Protein AF-A0A7W1B9C9-F1 (afdb_monomer_lite)

Foldseek 3Di:
DDDDDDDDDDDDDDDDDDDDDDDDDDPPPLVQPDAPPQKDWFWEFAPQFTWTWIAGRLVDPCCCLLVQGSHHPVFWDQPDDPPDPVAKAKEWEFQAPDPPARDARPPPSSSTTHMYIQHFAPDLVSLKHWYWYKYAFPPADNVPDDDDRYPVSVVVCCVVRRIPDIDHCVVVVSHTTIGSIGIGTDDCSVVVVRPD

pLDDT: mean 71.63, std 21.87, range [26.83, 98.25]

Structure (mmCIF, N/CA/C/O backbone):
data_AF-A0A7W1B9C9-F1
#
_entry.id   AF-A0A7W1B9C9-F1
#
loop_
_atom_site.group_PDB
_atom_site.id
_atom_site.type_symbol
_atom_site.label_atom_id
_atom_site.label_alt_id
_atom_site.label_comp_id
_atom_site.label_asym_id
_atom_site.label_entity_id
_atom_site.label_seq_id
_atom_site.pdbx_PDB_ins_code
_atom_site.Cartn_x
_atom_site.Cartn_y
_atom_site.Cartn_z
_atom_site.occupancy
_atom_site.B_iso_or_equiv
_atom_site.auth_seq_id
_atom_site.auth_comp_id
_atom_site.auth_asym_id
_atom_site.auth_atom_id
_atom_site.pdbx_PDB_model_num
ATOM 1 N N . MET A 1 1 ? -35.780 -7.836 -7.615 1.00 36.62 1 MET A N 1
ATOM 2 C CA . MET A 1 1 ? -35.783 -7.101 -8.897 1.00 36.62 1 MET A CA 1
ATOM 3 C C . MET A 1 1 ? -34.664 -6.084 -8.820 1.00 36.62 1 MET A C 1
ATOM 5 O O . MET A 1 1 ? -34.760 -5.167 -8.019 1.00 36.62 1 MET A O 1
ATOM 9 N N . LEU A 1 2 ? -33.568 -6.342 -9.531 1.00 34.94 2 LEU A N 1
ATOM 10 C CA . LEU A 1 2 ? -32.369 -5.508 -9.556 1.00 34.94 2 LEU A CA 1
ATOM 11 C C . LEU A 1 2 ? -32.474 -4.626 -10.808 1.00 34.94 2 LEU A C 1
ATOM 13 O O . LEU A 1 2 ? -32.497 -5.159 -11.916 1.00 34.94 2 LEU A O 1
ATOM 17 N N . SER A 1 3 ? -32.625 -3.315 -10.637 1.00 41.16 3 SER A N 1
ATOM 18 C CA . SER A 1 3 ? -32.625 -2.371 -11.758 1.00 41.16 3 SER A CA 1
ATOM 19 C C . SER A 1 3 ? -31.185 -2.020 -12.118 1.00 41.16 3 SER A C 1
ATOM 21 O O . SER A 1 3 ? -30.494 -1.368 -11.341 1.00 41.16 3 SER A O 1
ATOM 23 N N . LEU A 1 4 ? -30.751 -2.462 -13.297 1.00 39.25 4 LEU A N 1
ATOM 24 C CA . LEU A 1 4 ? -29.539 -2.003 -13.973 1.00 39.25 4 LEU A CA 1
ATOM 25 C C . LEU A 1 4 ? -29.804 -0.587 -14.515 1.00 39.25 4 LEU A C 1
ATOM 27 O O . LEU A 1 4 ? -30.665 -0.423 -15.380 1.00 39.25 4 LEU A O 1
ATOM 31 N N . LEU A 1 5 ? -29.093 0.427 -14.016 1.00 42.25 5 LEU A N 1
ATOM 32 C CA . LEU A 1 5 ? -29.030 1.738 -14.668 1.00 42.25 5 LEU A CA 1
ATOM 33 C C . LEU A 1 5 ? -27.873 1.749 -15.671 1.00 42.25 5 LEU A C 1
ATOM 35 O O . LEU A 1 5 ? -26.746 1.384 -15.346 1.00 42.25 5 LEU A O 1
ATOM 39 N N . ALA A 1 6 ? -28.194 2.143 -16.901 1.00 43.38 6 ALA A N 1
ATOM 40 C CA . ALA A 1 6 ? -27.273 2.271 -18.019 1.00 43.38 6 ALA A CA 1
ATOM 41 C C . ALA A 1 6 ? -26.313 3.457 -17.820 1.00 43.38 6 ALA A C 1
ATOM 43 O O . ALA A 1 6 ? -26.757 4.568 -17.534 1.00 43.38 6 ALA A O 1
ATOM 44 N N . LEU A 1 7 ? -25.011 3.222 -18.016 1.00 39.06 7 LEU A N 1
ATOM 45 C CA . LEU A 1 7 ? -23.997 4.272 -18.125 1.00 39.06 7 LEU A CA 1
ATOM 46 C C . LEU A 1 7 ? -24.105 4.938 -19.502 1.00 39.06 7 LEU A C 1
ATOM 48 O O . LEU A 1 7 ? -23.885 4.301 -20.531 1.00 39.06 7 LEU A O 1
ATOM 52 N N . THR A 1 8 ? -24.422 6.227 -19.518 1.00 39.12 8 THR A N 1
ATOM 53 C CA . THR A 1 8 ? -24.213 7.098 -20.676 1.00 39.12 8 THR A CA 1
ATOM 54 C C . THR A 1 8 ? -22.792 7.647 -20.635 1.00 39.12 8 THR A C 1
ATOM 56 O O . THR A 1 8 ? -22.408 8.295 -19.664 1.00 39.12 8 THR A O 1
ATOM 59 N N . THR A 1 9 ? -22.024 7.407 -21.693 1.00 44.12 9 THR A N 1
ATOM 60 C CA . THR A 1 9 ? -20.721 8.024 -21.946 1.00 44.12 9 THR A CA 1
ATOM 61 C C . THR A 1 9 ? -20.900 9.503 -22.289 1.00 44.12 9 THR A C 1
ATOM 63 O O . THR A 1 9 ? -21.517 9.846 -23.297 1.00 44.12 9 THR A O 1
ATOM 66 N N . ALA A 1 10 ? -20.348 10.384 -21.457 1.00 36.47 10 ALA A N 1
ATOM 67 C CA . ALA A 1 10 ? -20.140 11.787 -21.788 1.00 36.47 10 ALA A CA 1
ATOM 68 C C . ALA A 1 10 ? -18.635 12.006 -21.963 1.00 36.47 10 ALA A C 1
ATOM 70 O O . ALA A 1 10 ? -17.871 11.929 -21.006 1.00 36.47 10 ALA A O 1
ATOM 71 N N . CYS A 1 11 ? -18.211 12.241 -23.204 1.00 40.03 11 CYS A N 1
ATOM 72 C CA . CYS A 1 11 ? -16.897 12.790 -23.497 1.00 40.03 11 CYS A CA 1
ATOM 73 C C . CYS A 1 11 ? -16.909 14.259 -23.063 1.00 40.03 11 CYS A C 1
ATOM 75 O O . CYS A 1 11 ? -17.577 15.074 -23.698 1.00 40.03 11 CYS A O 1
ATOM 77 N N . ALA A 1 12 ? -16.199 14.588 -21.990 1.00 32.94 12 ALA A N 1
ATOM 78 C CA . ALA A 1 12 ? -15.842 15.959 -21.660 1.00 32.94 12 ALA A CA 1
ATOM 79 C C . ALA A 1 12 ? -14.319 16.059 -21.745 1.00 32.94 12 ALA A C 1
ATOM 81 O O . ALA A 1 12 ? -13.596 15.520 -20.914 1.00 32.94 12 ALA A O 1
ATOM 82 N N . THR A 1 13 ? -13.844 16.673 -22.823 1.00 43.84 13 THR A N 1
ATOM 83 C CA . THR A 1 13 ? -12.490 17.214 -22.910 1.00 43.84 13 THR A CA 1
ATOM 84 C C . THR A 1 13 ? -12.501 18.536 -22.156 1.00 43.84 13 THR A C 1
ATOM 86 O O . THR A 1 13 ? -13.110 19.477 -22.661 1.00 43.84 13 THR A O 1
ATOM 89 N N . ASP A 1 14 ? -11.855 18.611 -20.996 1.00 29.94 14 ASP A N 1
ATOM 90 C CA . ASP A 1 14 ? -11.618 19.887 -20.320 1.00 29.94 14 ASP A CA 1
ATOM 91 C C . ASP A 1 14 ? -10.119 20.119 -20.099 1.00 29.94 14 ASP A C 1
ATOM 93 O O . ASP A 1 14 ? -9.364 19.230 -19.708 1.00 29.94 14 ASP A O 1
ATOM 97 N N . ASP A 1 15 ? -9.734 21.349 -20.442 1.00 31.81 15 ASP A N 1
ATOM 98 C CA . ASP A 1 15 ? -8.406 21.952 -20.432 1.00 31.81 15 ASP A CA 1
ATOM 99 C C . ASP A 1 15 ? -7.658 21.759 -19.103 1.00 31.81 15 ASP A C 1
ATOM 101 O O . ASP A 1 15 ? -8.154 22.094 -18.023 1.00 31.81 15 ASP A O 1
ATOM 105 N N . LEU A 1 16 ? -6.398 21.326 -19.205 1.00 30.45 16 LEU A N 1
ATOM 106 C CA . LEU A 1 16 ? -5.403 21.359 -18.133 1.00 30.45 16 LEU A CA 1
ATOM 107 C C . LEU A 1 16 ? -5.058 22.816 -17.781 1.00 30.45 16 LEU A C 1
ATOM 109 O O . LEU A 1 16 ? -4.097 23.407 -18.275 1.00 30.45 16 LEU A O 1
ATOM 113 N N . GLY A 1 17 ? -5.857 23.406 -16.896 1.00 26.83 17 GLY A N 1
ATOM 114 C CA . GLY A 1 17 ? -5.523 24.641 -16.201 1.00 26.83 17 GLY A CA 1
ATOM 115 C C . GLY A 1 17 ? -4.441 24.396 -15.147 1.00 26.83 17 GLY A C 1
ATOM 116 O O . GLY A 1 17 ? -4.702 23.805 -14.103 1.00 26.83 17 GLY A O 1
ATOM 117 N N . THR A 1 18 ? -3.230 24.894 -15.401 1.00 30.67 18 THR A N 1
ATOM 118 C CA . THR A 1 18 ? -2.137 25.036 -14.423 1.00 30.67 18 THR A CA 1
ATOM 119 C C . THR A 1 18 ? -2.634 25.710 -13.137 1.00 30.67 18 THR A C 1
ATOM 121 O O . THR A 1 18 ? -2.937 26.904 -13.133 1.00 30.67 18 THR A O 1
ATOM 124 N N . SER A 1 19 ? -2.698 24.952 -12.041 1.00 29.61 19 SER A N 1
ATOM 125 C CA . SER A 1 19 ? -3.047 25.435 -10.701 1.00 29.61 19 SER A CA 1
ATOM 126 C C . SER A 1 19 ? -1.788 25.531 -9.843 1.00 29.61 19 SER A C 1
ATOM 128 O O . SER A 1 19 ? -1.321 24.547 -9.279 1.00 29.61 19 SER A O 1
ATOM 130 N N . THR A 1 20 ? -1.231 26.735 -9.729 1.00 31.56 20 THR A N 1
ATOM 131 C CA . THR A 1 20 ? -0.213 27.061 -8.723 1.00 31.56 20 THR A CA 1
ATOM 132 C C . THR A 1 20 ? -0.905 27.331 -7.386 1.00 31.56 20 THR A C 1
ATOM 134 O O . THR A 1 20 ? -1.539 28.377 -7.225 1.00 31.56 20 THR A O 1
ATOM 137 N N . SER A 1 21 ? -0.784 26.419 -6.419 1.00 33.84 21 SER A N 1
ATOM 138 C CA . SER A 1 21 ? -1.317 26.607 -5.062 1.00 33.84 21 SER A CA 1
ATOM 139 C C . SER A 1 21 ? -0.193 26.892 -4.064 1.00 33.84 21 SER A C 1
ATOM 141 O O . SER A 1 21 ? 0.665 26.057 -3.799 1.00 33.84 21 SER A O 1
ATOM 143 N N . ALA A 1 22 ? -0.210 28.106 -3.510 1.00 27.89 22 ALA A N 1
ATOM 144 C CA . ALA A 1 22 ? 0.726 28.589 -2.503 1.00 27.89 22 ALA A CA 1
ATOM 145 C C . ALA A 1 22 ? 0.548 27.865 -1.154 1.00 27.89 22 ALA A C 1
ATOM 147 O O . ALA A 1 22 ? -0.555 27.775 -0.613 1.00 27.89 22 ALA A O 1
ATOM 148 N N . ALA A 1 23 ? 1.660 27.386 -0.594 1.00 30.62 23 ALA A N 1
ATOM 149 C CA . ALA A 1 23 ? 1.715 26.652 0.663 1.00 30.62 23 ALA A CA 1
ATOM 150 C C . ALA A 1 23 ? 1.573 27.567 1.891 1.00 30.62 23 ALA A C 1
ATOM 152 O O . ALA A 1 23 ? 2.291 28.558 2.028 1.00 30.62 23 ALA A O 1
ATOM 153 N N . THR A 1 24 ? 0.722 27.174 2.846 1.00 29.52 24 THR A N 1
ATOM 154 C CA . THR A 1 24 ? 0.790 27.683 4.225 1.00 29.52 24 THR A CA 1
ATOM 155 C C . THR A 1 24 ? 0.585 26.547 5.233 1.00 29.52 24 THR A C 1
ATOM 157 O O . THR A 1 24 ? -0.503 26.000 5.341 1.00 29.52 24 THR A O 1
ATOM 160 N N . GLY A 1 25 ? 1.639 26.238 5.999 1.00 31.08 25 GLY A N 1
ATOM 161 C CA . GLY A 1 25 ? 1.554 25.824 7.407 1.00 31.08 25 GLY A CA 1
ATOM 162 C C . GLY A 1 25 ? 1.000 24.435 7.748 1.00 31.08 25 GLY A C 1
ATOM 163 O O . GLY A 1 25 ? -0.102 24.324 8.271 1.00 31.08 25 GLY A O 1
ATOM 164 N N . GLY A 1 26 ? 1.837 23.406 7.596 1.00 28.19 26 GLY A N 1
ATOM 165 C CA . GLY A 1 26 ? 1.618 22.035 8.076 1.00 28.19 26 GLY A CA 1
ATOM 166 C C . GLY A 1 26 ? 2.106 21.067 7.009 1.00 28.19 26 GLY A C 1
ATOM 167 O O . GLY A 1 26 ? 1.584 21.104 5.907 1.00 28.19 26 GLY A O 1
ATOM 168 N N . ALA A 1 27 ? 3.160 20.295 7.282 1.00 35.41 27 ALA A N 1
ATOM 169 C CA . ALA A 1 27 ? 3.942 19.550 6.290 1.00 35.41 27 ALA A CA 1
ATOM 170 C C . ALA A 1 27 ? 3.169 18.408 5.588 1.00 35.41 27 ALA A C 1
ATOM 172 O O . ALA A 1 27 ? 3.470 17.238 5.786 1.00 35.41 27 ALA A O 1
ATOM 173 N N . ASN A 1 28 ? 2.204 18.763 4.743 1.00 32.81 28 ASN A N 1
ATOM 174 C CA . ASN A 1 28 ? 1.791 18.009 3.571 1.00 32.81 28 ASN A CA 1
ATOM 175 C C . ASN A 1 28 ? 2.568 18.611 2.403 1.00 32.81 28 ASN A C 1
ATOM 177 O O . ASN A 1 28 ? 2.115 19.545 1.744 1.00 32.81 28 ASN A O 1
ATOM 181 N N . VAL A 1 29 ? 3.802 18.145 2.215 1.00 34.34 29 VAL A N 1
ATOM 182 C CA . VAL A 1 29 ? 4.498 18.383 0.953 1.00 34.34 29 VAL A CA 1
ATOM 183 C C . VAL A 1 29 ? 3.732 17.557 -0.073 1.00 34.34 29 VAL A C 1
ATOM 185 O O . VAL A 1 29 ? 3.842 16.337 -0.084 1.00 34.34 29 VAL A O 1
ATOM 188 N N . SER A 1 30 ? 2.895 18.197 -0.885 1.00 36.62 30 SER A N 1
ATOM 189 C CA . SER A 1 30 ? 2.386 17.577 -2.106 1.00 36.62 30 SER A CA 1
ATOM 190 C C . SER A 1 30 ? 3.592 17.363 -3.023 1.00 36.62 30 SER A C 1
ATOM 192 O O . SER A 1 30 ? 4.065 18.295 -3.664 1.00 36.62 30 SER A O 1
ATOM 194 N N . TYR A 1 31 ? 4.140 16.145 -3.013 1.00 40.09 31 TYR A N 1
ATOM 195 C CA . TYR A 1 31 ? 5.387 15.729 -3.677 1.00 40.09 31 TYR A CA 1
ATOM 196 C C . TYR A 1 31 ? 5.316 15.701 -5.223 1.00 40.09 31 TYR A C 1
ATOM 198 O O . TYR A 1 31 ? 6.213 15.161 -5.866 1.00 40.09 31 TYR A O 1
ATOM 206 N N . TYR A 1 32 ? 4.287 16.306 -5.825 1.00 37.59 32 TYR A N 1
ATOM 207 C CA . TYR A 1 32 ? 4.005 16.257 -7.263 1.00 37.59 32 TYR A CA 1
ATOM 208 C C . TYR A 1 32 ? 4.948 17.119 -8.128 1.00 37.59 32 TYR A C 1
ATOM 210 O O . TYR A 1 32 ? 5.012 16.908 -9.330 1.00 37.59 32 TYR A O 1
ATOM 218 N N . GLU A 1 33 ? 5.710 18.061 -7.556 1.00 36.91 33 GLU A N 1
ATOM 219 C CA . GLU A 1 33 ? 6.492 19.046 -8.340 1.00 36.91 33 GLU A CA 1
ATOM 220 C C . GLU A 1 33 ? 8.021 18.834 -8.323 1.00 36.91 33 GLU A C 1
ATOM 222 O O . GLU A 1 33 ? 8.773 19.689 -8.791 1.00 36.91 33 GLU A O 1
ATOM 227 N N . LEU A 1 34 ? 8.524 17.726 -7.765 1.00 39.59 34 LEU A N 1
ATOM 228 C CA . LEU A 1 34 ? 9.966 17.556 -7.502 1.00 39.59 34 LEU A CA 1
ATOM 229 C C . LEU A 1 34 ? 10.733 16.701 -8.527 1.00 39.59 34 LEU A C 1
ATOM 231 O O . LEU A 1 34 ? 11.952 16.563 -8.411 1.00 39.59 34 LEU A O 1
ATOM 235 N N . PHE A 1 35 ? 10.059 16.144 -9.530 1.00 45.44 35 PHE A N 1
ATOM 236 C CA . PHE A 1 35 ? 10.640 15.229 -10.515 1.00 45.44 35 PHE A CA 1
ATOM 237 C C . PHE A 1 35 ? 10.111 15.649 -11.892 1.00 45.44 35 PHE A C 1
ATOM 239 O O . PHE A 1 35 ? 8.996 16.150 -11.966 1.00 45.44 35 PHE A O 1
ATOM 246 N N . GLY A 1 36 ? 10.917 15.562 -12.961 1.00 47.59 36 GLY A N 1
ATOM 247 C CA . GLY A 1 36 ? 10.507 15.987 -14.315 1.00 47.59 36 GLY A CA 1
ATOM 248 C C . GLY A 1 36 ? 9.137 15.428 -14.735 1.00 47.59 36 GLY A C 1
ATOM 249 O O . GLY A 1 36 ? 8.654 14.499 -14.099 1.00 47.59 36 GLY A O 1
ATOM 250 N N . ALA A 1 37 ? 8.538 15.977 -15.800 1.00 55.00 37 ALA A N 1
ATOM 251 C CA . ALA A 1 37 ? 7.106 15.879 -16.155 1.00 55.00 37 ALA A CA 1
ATOM 252 C C . ALA A 1 37 ? 6.441 14.477 -16.153 1.00 55.00 37 ALA A C 1
ATOM 254 O O . ALA A 1 37 ? 5.219 14.397 -16.216 1.00 55.00 37 ALA A O 1
ATOM 255 N N . ASP A 1 38 ? 7.220 13.402 -16.028 1.00 67.75 38 ASP A N 1
ATOM 256 C CA . ASP A 1 38 ? 6.827 12.021 -16.280 1.00 67.75 38 ASP A CA 1
ATOM 257 C C . ASP A 1 38 ? 7.005 11.100 -15.050 1.00 67.75 38 ASP A C 1
ATOM 259 O O . ASP A 1 38 ? 6.864 9.887 -15.170 1.00 67.75 38 ASP A O 1
ATOM 263 N N . ASN A 1 39 ? 7.340 11.632 -13.868 1.00 71.69 39 ASN A N 1
ATOM 264 C CA . ASN A 1 39 ? 7.532 10.852 -12.636 1.00 71.69 39 ASN A CA 1
ATOM 265 C C . ASN A 1 39 ? 6.556 11.297 -11.541 1.00 71.69 39 ASN A C 1
ATOM 267 O O . ASN A 1 39 ? 6.379 12.492 -11.315 1.00 71.69 39 ASN A O 1
ATOM 271 N N . VAL A 1 40 ? 5.996 10.343 -10.795 1.00 75.81 40 VAL A N 1
ATOM 272 C CA . VAL A 1 40 ? 5.100 10.611 -9.661 1.00 75.81 40 VAL A CA 1
ATOM 273 C C . VAL A 1 40 ? 5.698 10.034 -8.388 1.00 75.81 40 VAL A C 1
ATOM 275 O O . VAL A 1 40 ? 6.152 8.893 -8.362 1.00 75.81 40 VAL A O 1
ATOM 278 N N . ILE A 1 41 ? 5.693 10.827 -7.314 1.00 78.44 41 ILE A N 1
ATOM 279 C CA . ILE A 1 41 ? 5.983 10.330 -5.971 1.00 78.44 41 ILE A CA 1
ATOM 280 C C . ILE A 1 41 ? 4.709 10.299 -5.151 1.00 78.44 41 ILE A C 1
ATOM 282 O O . ILE A 1 41 ? 4.105 11.337 -4.878 1.00 78.44 41 ILE A O 1
ATOM 286 N N . GLU A 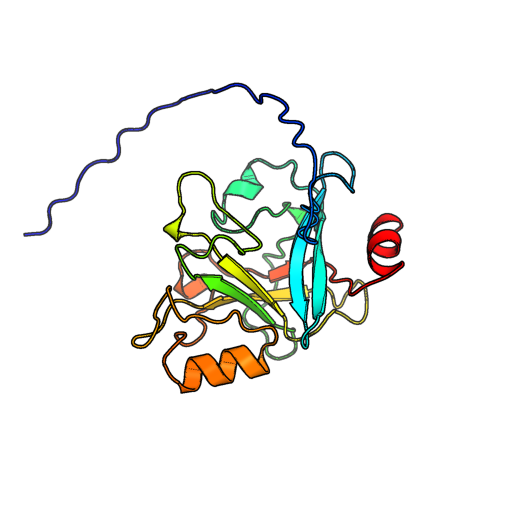1 42 ? 4.370 9.110 -4.670 1.00 80.31 42 GLU A N 1
ATOM 287 C CA . GLU A 1 42 ? 3.291 8.918 -3.715 1.00 80.31 42 GLU A CA 1
ATOM 288 C C . GLU A 1 42 ? 3.855 8.712 -2.307 1.00 80.31 42 GLU A C 1
ATOM 290 O O . GLU A 1 42 ? 4.928 8.142 -2.098 1.00 80.31 42 GLU A O 1
ATOM 295 N N . SER A 1 43 ? 3.128 9.193 -1.300 1.00 84.06 43 SER A N 1
ATOM 296 C CA . SER A 1 43 ? 3.543 9.018 0.092 1.00 84.06 43 SER A CA 1
ATOM 297 C C . SER A 1 43 ? 3.153 7.634 0.609 1.00 84.06 43 SER A C 1
ATOM 299 O O . SER A 1 43 ? 1.985 7.241 0.545 1.00 84.06 43 SER A O 1
ATOM 301 N N . VAL A 1 44 ? 4.111 6.929 1.211 1.00 87.44 44 VAL A N 1
ATOM 302 C CA . VAL A 1 44 ? 3.939 5.592 1.797 1.00 87.44 44 VAL A CA 1
ATOM 303 C C . VAL A 1 44 ? 4.426 5.552 3.242 1.00 87.44 44 VAL A C 1
ATOM 305 O O . VAL A 1 44 ? 5.460 6.122 3.589 1.00 87.44 44 VAL A O 1
ATOM 308 N N . MET A 1 45 ? 3.675 4.878 4.111 1.00 90.00 45 MET A N 1
ATOM 309 C CA . MET A 1 45 ? 4.048 4.677 5.508 1.00 90.00 45 MET A CA 1
ATOM 310 C C . MET A 1 45 ? 4.913 3.424 5.666 1.00 90.00 45 MET A C 1
ATOM 312 O O . MET A 1 45 ? 4.494 2.315 5.326 1.00 90.00 45 MET A O 1
ATOM 316 N N . VAL A 1 46 ? 6.102 3.589 6.248 1.00 87.94 46 VAL A N 1
ATOM 317 C CA . VAL A 1 46 ? 7.033 2.499 6.564 1.00 87.94 46 VAL A CA 1
ATOM 318 C C . VAL A 1 46 ? 7.528 2.649 7.997 1.00 87.94 46 VAL A C 1
ATOM 320 O O . VAL A 1 46 ? 8.315 3.544 8.302 1.00 87.94 46 VAL A O 1
ATOM 323 N N . LYS A 1 47 ? 7.126 1.726 8.882 1.00 86.75 47 LYS A N 1
ATOM 324 C CA . LYS A 1 47 ? 7.602 1.657 10.281 1.00 86.75 47 LYS A CA 1
ATOM 325 C C . LYS A 1 47 ? 7.588 3.035 10.973 1.00 86.75 47 LYS A C 1
ATOM 327 O O . LYS A 1 47 ? 8.628 3.512 11.429 1.00 86.75 47 LYS A O 1
ATOM 332 N N . ASP A 1 48 ? 6.414 3.665 10.994 1.00 82.69 48 ASP A N 1
ATOM 333 C CA . ASP A 1 48 ? 6.119 4.949 11.652 1.00 82.69 48 ASP A CA 1
ATOM 334 C C . ASP A 1 48 ? 6.736 6.191 10.993 1.00 82.69 48 ASP A C 1
ATOM 336 O O . ASP A 1 48 ? 6.731 7.281 11.571 1.00 82.69 48 ASP A O 1
ATOM 340 N N . ARG A 1 49 ? 7.246 6.048 9.768 1.00 83.69 49 ARG A N 1
ATOM 341 C CA . ARG A 1 49 ? 7.799 7.140 8.964 1.00 83.69 49 ARG A CA 1
ATOM 342 C C . ARG A 1 49 ? 7.034 7.282 7.657 1.00 83.69 49 ARG A C 1
ATOM 344 O O . ARG A 1 49 ? 6.711 6.281 7.024 1.00 83.69 49 ARG A O 1
ATOM 351 N N . THR A 1 50 ? 6.804 8.525 7.248 1.00 84.56 50 THR A N 1
ATOM 352 C CA . THR A 1 50 ? 6.368 8.841 5.886 1.00 84.56 50 THR A CA 1
ATOM 353 C C . THR A 1 50 ? 7.586 8.817 4.968 1.00 84.56 50 THR A C 1
ATOM 355 O O . THR A 1 50 ? 8.593 9.474 5.244 1.00 84.56 50 THR A O 1
ATOM 358 N N . CYS A 1 51 ? 7.494 8.043 3.897 1.00 84.12 51 CYS A N 1
ATOM 359 C CA . CYS A 1 51 ? 8.507 7.867 2.867 1.00 84.12 51 CYS A CA 1
ATOM 360 C C . CYS A 1 51 ? 7.896 8.218 1.502 1.00 84.12 51 CYS A C 1
ATOM 362 O O . CYS A 1 51 ? 6.672 8.246 1.368 1.00 84.12 51 CYS A O 1
ATOM 364 N N . GLY A 1 52 ? 8.731 8.492 0.502 1.00 82.44 52 GLY A N 1
ATOM 365 C CA . GLY A 1 52 ? 8.280 8.642 -0.884 1.00 82.44 52 GLY A CA 1
ATOM 366 C C . GLY A 1 52 ? 8.458 7.337 -1.647 1.00 82.44 52 GLY A C 1
ATOM 367 O O . GLY A 1 52 ? 9.502 6.701 -1.513 1.00 82.44 52 GLY A O 1
ATOM 368 N N . MET A 1 53 ? 7.447 6.955 -2.420 1.00 84.12 53 MET A N 1
ATOM 369 C CA . MET A 1 53 ? 7.462 5.848 -3.371 1.00 84.12 53 MET A CA 1
ATOM 370 C C . MET A 1 53 ? 7.454 6.426 -4.782 1.00 84.12 53 MET A C 1
ATOM 372 O O . MET A 1 53 ? 6.555 7.196 -5.111 1.00 84.12 53 MET A O 1
ATOM 376 N N . LEU A 1 54 ? 8.469 6.105 -5.580 1.00 81.56 54 LEU A N 1
ATOM 377 C CA . LEU A 1 54 ? 8.644 6.672 -6.915 1.00 81.56 54 LEU A CA 1
ATOM 378 C C . LEU A 1 54 ? 8.056 5.751 -7.985 1.00 81.56 54 LEU A C 1
ATOM 380 O O . LEU A 1 54 ? 8.517 4.626 -8.169 1.00 81.56 54 LEU A O 1
ATOM 384 N N . PHE A 1 55 ? 7.111 6.286 -8.746 1.00 80.06 55 PHE A N 1
ATOM 385 C CA . PHE A 1 55 ? 6.615 5.718 -9.989 1.00 80.06 55 PHE A CA 1
ATOM 386 C C . PHE A 1 55 ? 7.213 6.493 -11.159 1.00 80.06 55 PHE A C 1
ATOM 388 O O . PHE A 1 55 ? 7.141 7.723 -11.211 1.00 80.06 55 PHE A O 1
ATOM 395 N N . ARG A 1 56 ? 7.845 5.774 -12.087 1.00 76.81 56 ARG A N 1
ATOM 396 C CA . ARG A 1 56 ? 8.541 6.373 -13.233 1.00 76.81 56 ARG A CA 1
ATOM 397 C C . ARG A 1 56 ? 7.722 6.215 -14.503 1.00 76.81 56 ARG A C 1
ATOM 399 O O . ARG A 1 56 ? 7.007 5.226 -14.634 1.00 76.81 56 ARG A O 1
ATOM 406 N N . ASN A 1 57 ? 7.893 7.135 -15.449 1.00 71.75 57 ASN A N 1
ATOM 407 C CA . ASN A 1 57 ? 7.293 7.086 -16.788 1.00 71.75 57 ASN A CA 1
ATOM 408 C C . ASN A 1 57 ? 5.752 7.008 -16.773 1.00 71.75 57 ASN A C 1
ATOM 410 O O . ASN A 1 57 ? 5.146 6.168 -17.436 1.00 71.75 57 ASN A O 1
ATOM 414 N N . VAL A 1 58 ? 5.107 7.895 -16.015 1.00 69.75 58 VAL A N 1
ATOM 415 C CA . VAL A 1 58 ? 3.640 8.021 -15.870 1.00 69.75 58 VAL A CA 1
ATOM 416 C C . VAL A 1 58 ? 2.978 8.668 -17.105 1.00 69.75 58 VAL A C 1
ATOM 418 O O . VAL A 1 58 ? 1.819 9.057 -17.085 1.00 69.75 58 VAL A O 1
ATOM 421 N N . THR A 1 59 ? 3.701 8.792 -18.218 1.00 58.25 59 THR A N 1
ATOM 422 C CA . THR A 1 59 ? 3.232 9.430 -19.461 1.00 58.25 59 THR A CA 1
ATOM 423 C C . THR A 1 59 ? 2.281 8.588 -20.298 1.00 58.25 59 THR A C 1
ATOM 425 O O . THR A 1 59 ? 1.762 9.081 -21.301 1.00 58.25 59 THR A O 1
ATOM 428 N N . ASP A 1 60 ? 2.065 7.330 -19.931 1.00 48.28 60 ASP A N 1
ATOM 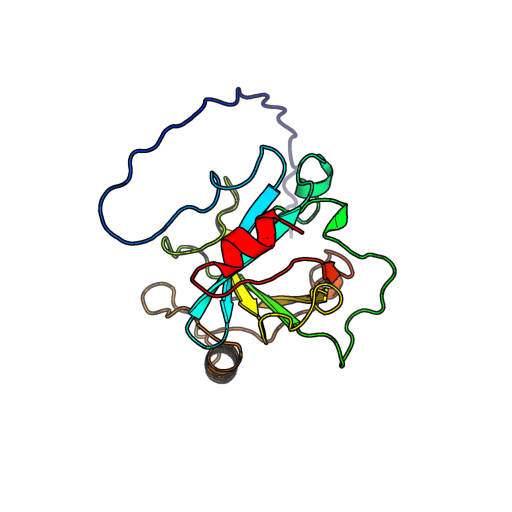429 C CA . ASP A 1 60 ? 1.203 6.438 -20.691 1.00 48.28 60 ASP A CA 1
ATOM 430 C C . ASP A 1 60 ? -0.264 6.576 -20.236 1.00 48.28 60 ASP A C 1
ATOM 432 O O . ASP A 1 60 ? -0.524 6.461 -19.039 1.00 48.28 60 ASP A O 1
ATOM 436 N N . PRO A 1 61 ? -1.242 6.781 -21.139 1.00 42.56 61 PRO A N 1
ATOM 437 C CA . PRO A 1 61 ? -2.672 6.708 -20.815 1.00 42.56 61 PRO A CA 1
ATOM 438 C C . PRO A 1 61 ? -3.118 5.363 -20.208 1.00 42.56 61 PRO A C 1
ATOM 440 O O . PRO A 1 61 ? -4.191 5.300 -19.611 1.00 42.56 61 PRO A O 1
ATOM 443 N N . ASP A 1 62 ? -2.305 4.303 -20.284 1.00 39.72 62 ASP A N 1
ATOM 444 C CA . ASP A 1 62 ? -2.529 3.068 -19.523 1.00 39.72 62 ASP A CA 1
ATOM 445 C C . ASP A 1 62 ? -2.266 3.225 -18.002 1.00 39.72 62 ASP A C 1
ATOM 447 O O . ASP A 1 62 ? -2.640 2.344 -17.217 1.00 39.72 62 ASP A O 1
ATOM 451 N N . ALA A 1 63 ? -1.675 4.337 -17.548 1.00 44.22 63 ALA A N 1
ATOM 452 C CA . ALA A 1 63 ? -1.539 4.685 -16.129 1.00 44.22 63 ALA A CA 1
ATOM 453 C C . ALA A 1 63 ? -2.903 4.811 -15.423 1.00 44.22 63 ALA A C 1
ATOM 455 O O . ALA A 1 63 ? -3.010 4.520 -14.233 1.00 44.22 63 ALA A O 1
ATOM 456 N N . ASP A 1 64 ? -3.966 5.124 -16.172 1.00 39.47 64 ASP A N 1
ATOM 457 C CA . ASP A 1 64 ? -5.342 5.181 -15.666 1.00 39.47 64 ASP A CA 1
ATOM 458 C C . ASP A 1 64 ? -5.962 3.786 -15.445 1.00 39.47 64 ASP A C 1
ATOM 460 O O . ASP A 1 64 ? -6.987 3.645 -14.772 1.00 39.47 64 ASP A O 1
ATOM 464 N N . THR A 1 65 ? -5.365 2.715 -15.987 1.00 45.28 65 THR A N 1
ATOM 465 C CA . THR A 1 65 ? -6.053 1.413 -16.101 1.00 45.28 65 THR A CA 1
ATOM 466 C C . THR A 1 65 ? -6.169 0.636 -14.788 1.00 45.28 65 THR A C 1
ATOM 468 O O . THR A 1 65 ? -6.949 -0.315 -14.721 1.00 45.28 65 THR A O 1
ATOM 471 N N . LEU A 1 66 ? -5.438 1.013 -13.731 1.00 57.94 66 LEU A N 1
ATOM 472 C CA . LEU A 1 66 ? -5.666 0.446 -12.394 1.00 57.94 66 LEU A CA 1
ATOM 473 C C . LEU A 1 66 ? -6.627 1.277 -11.536 1.00 57.94 66 LEU A C 1
ATOM 475 O O . LEU A 1 66 ? -6.946 0.826 -10.441 1.00 57.94 66 LEU A O 1
ATOM 479 N N . ALA A 1 67 ? -7.119 2.426 -12.026 1.00 58.72 67 ALA A N 1
ATOM 480 C CA . ALA A 1 67 ? -8.097 3.348 -11.421 1.00 58.72 67 ALA A CA 1
ATOM 481 C C . ALA A 1 67 ? -7.791 3.886 -10.003 1.00 58.72 67 ALA A C 1
ATOM 483 O O . ALA A 1 67 ? -8.390 4.873 -9.585 1.00 58.72 67 ALA A O 1
ATOM 484 N N . ILE A 1 68 ? -6.887 3.250 -9.256 1.00 68.31 68 ILE A N 1
ATOM 485 C CA . ILE A 1 68 ? -6.559 3.553 -7.862 1.00 68.31 68 ILE A CA 1
ATOM 486 C C . ILE A 1 68 ? -5.065 3.821 -7.659 1.00 68.31 68 ILE A C 1
ATOM 488 O O . ILE A 1 68 ? -4.677 4.144 -6.555 1.00 68.31 68 ILE A O 1
ATOM 492 N N . TRP A 1 69 ? -4.205 3.725 -8.674 1.00 71.38 69 TRP A N 1
ATOM 493 C CA . TRP A 1 69 ? -2.798 4.136 -8.555 1.00 71.38 69 TRP A CA 1
ATOM 494 C C . TRP A 1 69 ? -2.377 4.943 -9.769 1.00 71.38 69 TRP A C 1
ATOM 496 O O . TRP A 1 69 ? -2.730 4.574 -10.887 1.00 71.38 69 TRP A O 1
ATOM 506 N N . THR A 1 70 ? -1.596 6.000 -9.549 1.00 67.44 70 THR A N 1
ATOM 507 C CA . THR A 1 70 ? -1.042 6.811 -10.635 1.00 67.44 70 THR A CA 1
ATOM 508 C C . THR A 1 70 ? 0.356 6.284 -10.969 1.00 67.44 70 THR A C 1
ATOM 510 O O . THR A 1 70 ? 1.359 6.755 -10.431 1.00 67.44 70 THR A O 1
ATOM 513 N N . VAL A 1 71 ? 0.437 5.246 -11.811 1.00 70.06 71 VAL A N 1
ATOM 514 C CA . VAL A 1 71 ? 1.691 4.505 -12.065 1.00 70.06 71 VAL A CA 1
ATOM 515 C C . VAL A 1 71 ? 2.057 4.471 -13.538 1.00 70.06 71 VAL A C 1
ATOM 517 O O . VAL A 1 71 ? 1.203 4.278 -14.392 1.00 70.06 71 VAL A O 1
ATOM 520 N N . GLY A 1 72 ? 3.345 4.605 -13.846 1.00 64.62 72 GLY A N 1
ATOM 521 C CA . GLY A 1 72 ? 3.824 4.425 -15.213 1.00 64.62 72 GLY A CA 1
ATOM 522 C C . GLY A 1 72 ? 3.881 2.963 -15.639 1.00 64.62 72 GLY A C 1
ATOM 523 O O . GLY A 1 72 ? 3.948 2.051 -14.809 1.00 64.62 72 GLY A O 1
ATOM 524 N N . VAL A 1 73 ? 3.892 2.731 -16.953 1.00 63.34 73 VAL A N 1
ATOM 525 C CA . VAL A 1 73 ? 3.886 1.382 -17.553 1.00 63.34 73 VAL A CA 1
ATOM 526 C C . VAL A 1 73 ? 5.048 0.508 -17.099 1.00 63.34 73 VAL A C 1
ATOM 528 O O . VAL A 1 73 ? 4.876 -0.692 -16.888 1.00 63.34 73 VAL A O 1
ATOM 531 N N . ASP A 1 74 ? 6.214 1.108 -16.867 1.00 69.44 74 ASP A N 1
ATOM 532 C CA . ASP A 1 74 ? 7.398 0.381 -16.411 1.00 69.44 74 ASP A CA 1
ATOM 533 C C . ASP A 1 74 ? 7.333 0.007 -14.927 1.00 69.44 74 ASP A C 1
ATOM 535 O O . ASP A 1 74 ? 8.051 -0.899 -14.486 1.00 69.44 74 ASP A O 1
ATOM 539 N N . SER A 1 75 ? 6.462 0.664 -14.158 1.00 76.75 75 SER A N 1
ATOM 540 C CA . SER A 1 75 ? 6.278 0.396 -12.737 1.00 76.75 75 SER A CA 1
ATOM 541 C C . SER A 1 75 ? 5.393 -0.818 -12.465 1.00 76.75 75 SER A C 1
ATOM 543 O O . SER A 1 75 ? 5.387 -1.272 -11.330 1.00 76.75 75 SER A O 1
ATOM 545 N N . ILE A 1 76 ? 4.699 -1.402 -13.450 1.00 80.25 76 ILE A N 1
ATOM 546 C CA . ILE A 1 76 ? 3.930 -2.645 -13.261 1.00 80.25 76 ILE A CA 1
ATOM 547 C C . ILE A 1 76 ? 4.661 -3.819 -13.920 1.00 80.25 76 ILE A C 1
ATOM 549 O O . ILE A 1 76 ? 4.894 -3.834 -15.127 1.00 80.25 76 ILE A O 1
ATOM 553 N N . LYS A 1 77 ? 4.971 -4.864 -13.148 1.00 84.00 77 LYS A N 1
ATOM 554 C CA . LYS A 1 77 ? 5.563 -6.107 -13.661 1.00 84.00 77 LYS A CA 1
ATOM 555 C C . LYS A 1 77 ? 4.491 -7.191 -13.789 1.00 84.00 77 LYS A C 1
ATOM 557 O O . LYS A 1 77 ? 4.020 -7.732 -12.795 1.00 84.00 77 LYS A O 1
ATOM 562 N N . ARG A 1 78 ? 4.103 -7.506 -15.029 1.00 77.19 78 ARG A N 1
ATOM 563 C CA . ARG A 1 78 ? 2.989 -8.428 -15.334 1.00 77.19 78 ARG A CA 1
ATOM 564 C C . ARG A 1 78 ? 3.394 -9.904 -15.442 1.00 77.19 78 ARG A C 1
ATOM 566 O O . ARG A 1 78 ? 2.542 -10.769 -15.278 1.00 77.19 78 ARG A O 1
ATOM 573 N N . ASP A 1 79 ? 4.678 -10.189 -15.657 1.00 81.62 79 ASP A N 1
ATOM 574 C CA . ASP A 1 79 ? 5.189 -11.547 -15.919 1.00 81.62 79 ASP A CA 1
ATOM 575 C C . ASP A 1 79 ? 5.792 -12.235 -14.678 1.00 81.62 79 ASP A C 1
ATOM 577 O O . ASP A 1 79 ? 6.567 -13.186 -14.790 1.00 81.62 79 ASP A O 1
ATOM 581 N N . LEU A 1 80 ? 5.470 -11.746 -13.479 1.00 85.44 80 LEU A N 1
ATOM 582 C CA . LEU A 1 80 ? 5.958 -12.300 -12.216 1.00 85.44 80 LEU A CA 1
ATOM 583 C C . LEU A 1 80 ? 4.879 -13.135 -11.524 1.00 85.44 80 LEU A C 1
ATOM 585 O O . LEU A 1 80 ? 3.684 -12.867 -11.646 1.00 85.44 80 LEU A O 1
ATOM 589 N N . ALA A 1 81 ? 5.307 -14.135 -10.749 1.00 89.50 81 ALA A N 1
ATOM 590 C CA . ALA A 1 81 ? 4.405 -14.848 -9.851 1.00 89.50 81 ALA A CA 1
ATOM 591 C C . ALA A 1 81 ? 3.797 -13.870 -8.829 1.00 89.50 81 ALA A C 1
ATOM 593 O O . ALA A 1 81 ? 4.494 -12.970 -8.346 1.00 89.50 81 ALA A O 1
ATOM 594 N N . TYR A 1 82 ? 2.508 -14.050 -8.529 1.00 87.75 82 TYR A N 1
ATOM 595 C CA . TYR A 1 82 ? 1.744 -13.199 -7.621 1.00 87.75 82 TYR A CA 1
ATOM 596 C C . TYR A 1 82 ? 0.616 -13.997 -6.930 1.00 87.75 82 TYR A C 1
ATOM 598 O O . TYR A 1 82 ? -0.143 -14.684 -7.626 1.00 87.75 82 TYR A O 1
ATOM 606 N N . PRO A 1 83 ? 0.449 -13.876 -5.599 1.00 89.50 83 PRO A N 1
ATOM 607 C CA . PRO A 1 83 ? 1.410 -13.289 -4.663 1.00 89.50 83 PRO A CA 1
ATOM 608 C C . PRO A 1 83 ? 2.629 -14.209 -4.456 1.00 89.50 83 PRO A C 1
ATOM 610 O O . PRO A 1 83 ? 2.548 -15.425 -4.639 1.00 89.50 83 PRO A O 1
ATOM 613 N N . ASP A 1 84 ? 3.751 -13.627 -4.059 1.00 90.19 84 ASP A N 1
ATOM 614 C CA . ASP A 1 84 ? 5.031 -14.279 -3.799 1.00 90.19 84 ASP A CA 1
ATOM 615 C C . ASP A 1 84 ? 5.430 -14.072 -2.331 1.00 90.19 84 ASP A C 1
ATOM 617 O O . ASP A 1 84 ? 5.485 -12.950 -1.835 1.00 90.19 84 ASP A O 1
ATOM 621 N N . ALA A 1 85 ? 5.701 -15.166 -1.615 1.00 87.75 85 ALA A N 1
ATOM 622 C CA . ALA A 1 85 ? 5.970 -15.126 -0.178 1.00 87.75 85 ALA A CA 1
ATOM 623 C C . ALA A 1 85 ? 7.296 -14.436 0.191 1.00 87.75 85 ALA A C 1
ATOM 625 O O . ALA A 1 85 ? 7.460 -14.029 1.343 1.00 87.75 85 ALA A O 1
ATOM 626 N N . ASP A 1 86 ? 8.230 -14.311 -0.756 1.00 86.81 86 ASP A N 1
ATOM 627 C CA . ASP A 1 86 ? 9.544 -13.701 -0.528 1.00 86.81 86 ASP A CA 1
ATOM 628 C C . ASP A 1 86 ? 9.578 -12.209 -0.909 1.00 86.81 86 ASP A C 1
ATOM 630 O O . ASP A 1 86 ? 10.538 -11.493 -0.590 1.00 86.81 86 ASP A O 1
ATOM 634 N N . ARG A 1 87 ? 8.520 -11.715 -1.562 1.00 89.81 87 ARG A N 1
ATOM 635 C CA . ARG A 1 87 ? 8.388 -10.315 -1.967 1.00 89.81 87 ARG A CA 1
ATOM 636 C C . ARG A 1 87 ? 7.755 -9.487 -0.847 1.00 89.81 87 ARG A C 1
ATOM 638 O O . ARG A 1 87 ? 6.838 -9.959 -0.180 1.00 89.81 87 ARG A O 1
ATOM 645 N N . PRO A 1 88 ? 8.235 -8.258 -0.587 1.00 90.06 88 PRO A N 1
ATOM 646 C CA . PRO A 1 88 ? 7.559 -7.379 0.357 1.00 90.06 88 PRO A CA 1
ATOM 647 C C . PRO A 1 88 ? 6.179 -6.973 -0.169 1.00 90.06 88 PRO A C 1
ATOM 649 O O . PRO A 1 88 ? 5.979 -6.810 -1.373 1.00 90.06 88 PRO A O 1
ATOM 652 N N . ASN A 1 89 ? 5.251 -6.726 0.751 1.00 92.81 89 ASN A N 1
ATOM 653 C CA . ASN A 1 89 ? 3.908 -6.297 0.400 1.00 92.81 89 ASN A CA 1
ATOM 654 C C . ASN A 1 89 ? 3.766 -4.778 0.481 1.00 92.81 89 ASN A C 1
ATOM 656 O O . ASN A 1 89 ? 4.340 -4.097 1.344 1.00 92.81 89 ASN A O 1
ATOM 660 N N . PHE A 1 90 ? 2.918 -4.277 -0.404 1.00 92.38 90 PHE A N 1
ATOM 661 C CA . PHE A 1 90 ? 2.425 -2.916 -0.455 1.00 92.38 90 PHE A CA 1
ATOM 662 C C . PHE A 1 90 ? 0.901 -2.945 -0.346 1.00 92.38 90 PHE A C 1
ATOM 664 O O . PHE A 1 90 ? 0.236 -3.740 -1.003 1.00 92.38 90 PHE A O 1
ATOM 671 N N . TYR A 1 91 ? 0.335 -2.089 0.495 1.00 94.50 91 TYR A N 1
ATOM 672 C CA . TYR A 1 91 ? -1.089 -2.085 0.806 1.00 94.50 91 TYR A CA 1
ATOM 673 C C . TYR A 1 91 ? -1.689 -0.721 0.473 1.00 94.50 91 TYR A C 1
ATOM 675 O O . TYR A 1 91 ? -1.250 0.289 1.028 1.00 94.50 91 TYR A O 1
ATOM 683 N N . ALA A 1 92 ? -2.729 -0.705 -0.361 1.00 92.44 92 ALA A N 1
ATOM 684 C CA . ALA A 1 92 ? -3.648 0.423 -0.483 1.00 92.44 92 ALA A CA 1
ATOM 685 C C . ALA A 1 92 ? -4.798 0.248 0.507 1.00 92.44 92 ALA A C 1
ATOM 687 O O . ALA A 1 92 ? -5.548 -0.730 0.449 1.00 92.44 92 ALA A O 1
ATOM 688 N N . ILE A 1 93 ? -4.918 1.190 1.438 1.00 93.50 93 ILE A N 1
ATOM 689 C CA . ILE A 1 93 ? -5.914 1.147 2.505 1.00 93.50 93 ILE A CA 1
ATOM 690 C C . ILE A 1 93 ? -6.991 2.190 2.222 1.00 93.50 93 ILE A C 1
ATOM 692 O O . ILE A 1 93 ? -6.762 3.390 2.396 1.00 93.50 93 ILE A O 1
ATOM 696 N N . PHE A 1 94 ? -8.168 1.723 1.805 1.00 90.81 94 PHE A N 1
ATOM 697 C CA . PHE A 1 94 ? -9.325 2.563 1.508 1.00 90.81 94 PHE A CA 1
ATOM 698 C C . PHE A 1 94 ? -9.993 3.013 2.795 1.00 90.81 94 PHE A C 1
ATOM 700 O O . PHE A 1 94 ? -10.432 2.197 3.607 1.00 90.81 94 PHE A O 1
ATOM 707 N N . VAL A 1 95 ? -10.085 4.325 2.982 1.00 82.62 95 VAL A N 1
ATOM 708 C CA . VAL A 1 95 ? -10.711 4.940 4.158 1.00 82.62 95 VAL A CA 1
ATOM 709 C C . VAL A 1 95 ? -11.429 6.220 3.728 1.00 82.62 95 VAL A C 1
ATOM 711 O O . VAL A 1 95 ? -10.942 7.323 3.986 1.00 82.62 95 VAL A O 1
ATOM 714 N N . PRO A 1 96 ? -12.576 6.083 3.041 1.00 68.19 96 PRO A N 1
ATOM 715 C CA . PRO A 1 96 ? -13.254 7.205 2.405 1.00 68.19 96 PRO A CA 1
ATOM 716 C C . PRO A 1 96 ? -13.545 8.330 3.406 1.00 68.19 96 PRO A C 1
ATOM 718 O O . PRO A 1 96 ? -13.862 8.080 4.571 1.00 68.19 96 PRO A O 1
ATOM 721 N N . SER A 1 97 ? -13.469 9.577 2.929 1.00 62.84 97 SER A N 1
ATOM 722 C CA . SER A 1 97 ? -13.752 10.806 3.699 1.00 62.84 97 SER A CA 1
ATOM 723 C C . SER A 1 97 ? -12.685 11.265 4.704 1.00 62.84 97 SER A C 1
ATOM 725 O O . SER A 1 97 ? -1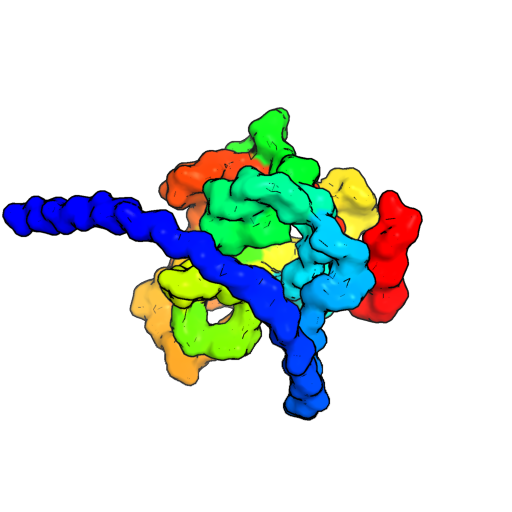2.969 12.142 5.523 1.00 62.84 97 SER A O 1
ATOM 727 N N . ASN A 1 98 ? -11.460 10.735 4.658 1.00 67.12 98 ASN A N 1
ATOM 728 C CA . ASN A 1 98 ? -10.356 11.306 5.428 1.00 67.12 98 ASN A CA 1
ATOM 729 C C . ASN A 1 98 ? -9.583 12.340 4.575 1.00 67.12 98 ASN A C 1
ATOM 731 O O . ASN A 1 98 ? -8.896 11.954 3.638 1.00 67.12 98 ASN A O 1
ATOM 735 N N . PRO A 1 99 ? -9.624 13.648 4.892 1.00 53.44 99 PRO A N 1
ATOM 736 C CA . PRO A 1 99 ? -8.977 14.685 4.079 1.00 53.44 99 PRO A CA 1
ATOM 737 C C . PRO A 1 99 ? -7.443 14.700 4.197 1.00 53.44 99 PRO A C 1
ATOM 739 O O . PRO A 1 99 ? -6.788 15.546 3.599 1.00 53.44 99 PRO A O 1
ATOM 742 N N . THR A 1 100 ? -6.861 13.815 5.012 1.00 61.91 100 THR A N 1
ATOM 743 C CA . THR A 1 100 ? -5.407 13.725 5.233 1.00 61.91 100 THR A CA 1
ATOM 744 C C . THR A 1 100 ? -4.745 12.604 4.431 1.00 61.91 100 THR A C 1
ATOM 746 O O . THR A 1 100 ? -3.618 12.220 4.739 1.00 61.91 100 THR A O 1
ATOM 749 N N . LEU A 1 101 ? -5.451 12.043 3.445 1.00 65.69 101 LEU A N 1
ATOM 750 C CA . LEU A 1 101 ? -4.959 10.929 2.642 1.00 65.69 101 LEU A CA 1
ATOM 751 C C . LEU A 1 101 ? -3.915 11.351 1.617 1.00 65.69 101 LEU A C 1
ATOM 753 O O . LEU A 1 101 ? -3.855 12.497 1.179 1.00 65.69 101 LEU A O 1
ATOM 757 N N . ASN A 1 102 ? -3.089 10.373 1.256 1.00 67.38 102 ASN A N 1
ATOM 758 C CA . ASN A 1 102 ? -1.942 10.574 0.384 1.00 67.38 102 ASN A CA 1
ATOM 759 C C . ASN A 1 102 ? -2.318 10.468 -1.099 1.00 67.38 102 ASN A C 1
ATOM 761 O O . ASN A 1 102 ? -1.614 11.046 -1.924 1.00 67.38 102 ASN A O 1
ATOM 765 N N . HIS A 1 103 ? -3.399 9.747 -1.427 1.00 77.88 103 HIS A N 1
ATOM 766 C CA . HIS A 1 103 ? -3.872 9.578 -2.795 1.00 77.88 103 HIS A CA 1
ATOM 767 C C . HIS A 1 103 ? -5.390 9.779 -2.877 1.00 77.88 103 HIS A C 1
ATOM 769 O O . HIS A 1 103 ? -6.167 9.064 -2.238 1.00 77.88 103 HIS A O 1
ATOM 775 N N . THR A 1 104 ? -5.790 10.782 -3.659 1.00 78.00 104 THR A N 1
ATOM 776 C CA . THR A 1 104 ? -7.188 11.112 -3.947 1.00 78.00 104 THR A CA 1
ATOM 777 C C . THR A 1 104 ? -7.489 10.864 -5.414 1.00 78.00 104 THR A C 1
ATOM 779 O O . THR A 1 104 ? -6.758 11.372 -6.268 1.00 78.00 104 THR A O 1
ATOM 782 N N . VAL A 1 105 ? -8.581 10.162 -5.712 1.00 73.62 105 VAL A N 1
ATOM 783 C CA . VAL A 1 105 ? -9.012 9.916 -7.095 1.00 73.62 105 VAL A CA 1
ATOM 784 C C . VAL A 1 105 ? -10.134 10.892 -7.433 1.00 73.62 105 VAL A C 1
ATOM 786 O O . VAL A 1 105 ? -11.258 10.770 -6.947 1.00 73.62 105 VAL A O 1
ATOM 789 N N . ALA A 1 106 ? -9.825 11.902 -8.248 1.00 71.62 106 ALA A N 1
ATOM 790 C CA . ALA A 1 106 ? -10.761 12.981 -8.554 1.00 71.62 106 ALA A CA 1
ATOM 791 C C . ALA A 1 106 ? -12.075 12.444 -9.156 1.00 71.62 106 ALA A C 1
ATOM 793 O O . ALA A 1 106 ? -12.067 11.734 -10.159 1.00 71.62 106 ALA A O 1
ATOM 794 N N . GLY A 1 107 ? -13.210 12.792 -8.539 1.00 73.88 107 GLY A N 1
ATOM 795 C CA . GLY A 1 107 ? -14.541 12.323 -8.948 1.00 73.88 107 GLY A CA 1
ATOM 796 C C . GLY A 1 107 ? -14.892 10.896 -8.507 1.00 73.88 107 GLY A C 1
ATOM 797 O O . GLY A 1 107 ? -15.982 10.417 -8.826 1.00 73.88 107 GLY A O 1
ATOM 798 N N . PHE A 1 108 ? -13.996 10.225 -7.776 1.00 77.12 108 PHE A N 1
ATOM 799 C CA . PHE A 1 108 ? -14.189 8.887 -7.227 1.00 77.12 108 PHE A CA 1
ATOM 800 C C . PHE A 1 108 ? -13.668 8.817 -5.785 1.00 77.12 108 PHE A C 1
ATOM 802 O O . PHE A 1 108 ? -12.824 7.986 -5.466 1.00 77.12 108 PHE A O 1
ATOM 809 N N . GLU A 1 109 ? -14.186 9.652 -4.883 1.00 79.88 109 GLU A N 1
ATOM 810 C CA . GLU A 1 109 ? -13.708 9.767 -3.493 1.00 79.88 109 GLU A CA 1
ATOM 811 C C . GLU A 1 109 ? -13.833 8.456 -2.691 1.00 79.88 109 GLU A C 1
ATOM 813 O O . GLU A 1 109 ? -13.164 8.247 -1.678 1.00 79.88 109 GLU A O 1
ATOM 818 N N . GLN A 1 110 ? -14.685 7.526 -3.135 1.00 77.31 110 GLN A N 1
ATOM 819 C CA . GLN A 1 110 ? -14.740 6.167 -2.587 1.00 77.31 110 GLN A CA 1
ATOM 820 C C . GLN A 1 110 ? -13.452 5.364 -2.823 1.00 77.31 110 GLN A C 1
ATOM 822 O O . GLN A 1 110 ? -13.247 4.345 -2.166 1.00 77.31 110 GLN A O 1
ATOM 827 N N . LEU A 1 111 ? -12.624 5.802 -3.771 1.00 79.94 111 LEU A N 1
ATOM 828 C CA . LEU A 1 111 ? -11.327 5.234 -4.096 1.00 79.94 111 LEU A CA 1
ATOM 829 C C . LEU A 1 111 ? -10.181 5.974 -3.398 1.00 79.94 111 LEU A C 1
ATOM 831 O O . LEU A 1 111 ? -9.033 5.623 -3.632 1.00 79.94 111 LEU A O 1
ATOM 835 N N . ASP A 1 112 ? -10.447 6.950 -2.528 1.00 83.25 112 ASP A N 1
ATOM 836 C CA . ASP A 1 112 ? -9.389 7.607 -1.761 1.00 83.25 112 ASP A CA 1
ATOM 837 C C . ASP A 1 112 ? -8.747 6.626 -0.769 1.00 83.25 112 ASP A C 1
ATOM 839 O O . ASP A 1 112 ? -9.421 5.905 -0.018 1.00 83.25 112 ASP A O 1
ATOM 843 N N . HIS A 1 113 ? -7.417 6.612 -0.739 1.00 89.31 113 HIS A N 1
ATOM 844 C CA . HIS A 1 113 ? -6.655 5.674 0.077 1.00 89.31 113 HIS A CA 1
ATOM 845 C C . HIS A 1 113 ? -5.281 6.231 0.458 1.00 89.31 113 HIS A C 1
ATOM 847 O O . HIS A 1 113 ? -4.838 7.306 0.045 1.00 89.31 113 HIS A O 1
ATOM 853 N N . TYR A 1 114 ? -4.597 5.491 1.322 1.00 90.75 114 TYR A N 1
ATOM 854 C CA . TYR A 1 114 ? -3.202 5.735 1.651 1.00 90.75 114 TYR A CA 1
ATOM 855 C C . TYR A 1 114 ? -2.412 4.433 1.605 1.00 90.75 114 TYR A C 1
ATOM 857 O O . TYR A 1 114 ? -2.978 3.336 1.615 1.00 90.75 114 TYR A O 1
ATOM 865 N N . HIS A 1 115 ? -1.090 4.573 1.588 1.00 92.00 115 HIS A N 1
ATOM 866 C CA . HIS A 1 115 ? -0.187 3.456 1.387 1.00 92.00 115 HIS A CA 1
ATOM 867 C C . HIS A 1 115 ? 0.559 3.057 2.650 1.00 92.00 115 HIS A C 1
ATOM 869 O O . HIS A 1 115 ? 1.068 3.904 3.392 1.00 92.00 115 HIS A O 1
ATOM 875 N N . VAL A 1 116 ? 0.687 1.749 2.850 1.00 93.06 116 VAL A N 1
ATOM 876 C CA . VAL A 1 116 ? 1.562 1.138 3.854 1.00 93.06 116 VAL A CA 1
ATOM 877 C C . VAL A 1 116 ? 2.412 0.082 3.162 1.00 93.06 116 VAL A C 1
ATOM 879 O O . VAL A 1 116 ? 1.894 -0.684 2.359 1.00 93.06 116 VAL A O 1
ATOM 882 N N . ALA A 1 117 ? 3.698 0.001 3.494 1.00 91.94 117 ALA A N 1
ATOM 883 C CA . ALA A 1 117 ? 4.572 -1.066 3.008 1.00 91.94 117 ALA A CA 1
ATOM 884 C C . ALA A 1 117 ? 5.289 -1.775 4.165 1.00 91.94 117 ALA A C 1
ATO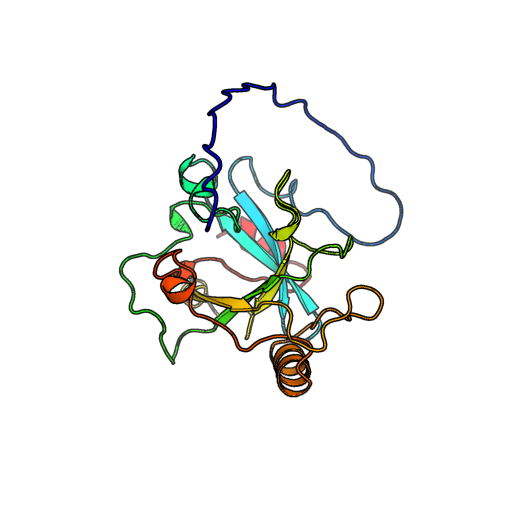M 886 O O . ALA A 1 117 ? 5.563 -1.177 5.213 1.00 91.94 117 ALA A O 1
ATOM 887 N N . ASP A 1 118 ? 5.617 -3.057 3.972 1.00 87.88 118 ASP A N 1
ATOM 888 C CA . ASP A 1 118 ? 6.351 -3.865 4.963 1.00 87.88 118 ASP A CA 1
ATOM 889 C C . ASP A 1 118 ? 7.713 -3.251 5.320 1.00 87.88 118 ASP A C 1
ATOM 891 O O . ASP A 1 118 ? 8.157 -3.239 6.479 1.00 87.88 118 ASP A O 1
ATOM 895 N N . ARG A 1 119 ? 8.400 -2.742 4.297 1.00 80.75 119 ARG A N 1
ATOM 896 C CA . ARG A 1 119 ? 9.729 -2.143 4.386 1.00 80.75 119 ARG A CA 1
ATOM 897 C C . ARG A 1 119 ? 9.969 -1.214 3.202 1.00 80.75 119 ARG A C 1
ATOM 899 O O . ARG A 1 119 ? 9.367 -1.390 2.152 1.00 80.75 119 ARG A O 1
ATOM 906 N N . ALA A 1 120 ? 10.905 -0.285 3.370 1.00 69.81 120 ALA A N 1
ATOM 907 C CA . ALA A 1 120 ? 11.624 0.254 2.230 1.00 69.81 120 ALA A CA 1
ATOM 908 C C . ALA A 1 120 ? 12.545 -0.851 1.705 1.00 69.81 120 ALA A C 1
ATOM 910 O O . ALA A 1 120 ? 13.115 -1.621 2.492 1.00 69.81 120 ALA A O 1
ATOM 911 N N . SER A 1 121 ? 12.631 -0.958 0.391 1.00 63.03 121 SER A N 1
ATOM 912 C CA . SER A 1 121 ? 13.553 -1.867 -0.268 1.00 63.03 121 SER A CA 1
ATOM 913 C C . SER A 1 121 ? 15.009 -1.567 0.126 1.00 63.03 121 SER A C 1
ATOM 915 O O . SER A 1 121 ? 15.349 -0.449 0.518 1.00 63.03 121 SER A O 1
ATOM 917 N N . GLN A 1 122 ? 15.858 -2.596 0.092 1.00 57.12 122 GLN A N 1
ATOM 918 C CA . GLN A 1 122 ? 17.285 -2.484 0.415 1.00 57.12 122 GLN A CA 1
ATOM 919 C C . GLN A 1 122 ? 18.161 -2.266 -0.831 1.00 57.12 122 GLN A C 1
ATOM 921 O O . GLN A 1 122 ? 19.342 -1.958 -0.676 1.00 57.12 122 GLN A O 1
ATOM 926 N N . SER A 1 123 ? 17.616 -2.426 -2.044 1.00 55.00 123 SER A N 1
ATOM 927 C CA . SER A 1 123 ? 18.341 -2.277 -3.312 1.00 55.00 123 SER A CA 1
ATOM 928 C C . SER A 1 123 ? 17.395 -2.016 -4.493 1.00 55.00 123 SER A C 1
ATOM 930 O O . SER A 1 123 ? 16.230 -2.390 -4.440 1.00 55.00 123 SER A O 1
ATOM 932 N N . ALA A 1 124 ? 17.899 -1.465 -5.604 1.00 55.75 124 ALA A N 1
ATOM 933 C CA . ALA A 1 124 ? 17.080 -1.146 -6.784 1.00 55.75 124 ALA A CA 1
ATOM 934 C C . ALA A 1 124 ? 16.314 -2.351 -7.389 1.00 55.75 124 ALA A C 1
ATOM 936 O O . ALA A 1 124 ? 15.282 -2.195 -8.045 1.00 55.75 124 ALA A O 1
ATOM 937 N N . THR A 1 125 ? 16.819 -3.574 -7.181 1.00 54.94 125 THR A N 1
ATOM 938 C CA . THR A 1 125 ? 16.168 -4.831 -7.594 1.00 54.94 125 THR A CA 1
ATOM 939 C C . THR A 1 125 ? 15.179 -5.372 -6.560 1.00 54.94 125 THR A C 1
ATOM 941 O O . THR A 1 125 ? 14.301 -6.152 -6.918 1.00 54.94 125 THR A O 1
ATOM 944 N N . ASP A 1 126 ? 15.301 -4.951 -5.299 1.00 64.94 126 ASP A N 1
ATOM 945 C CA . ASP A 1 126 ? 14.373 -5.281 -4.210 1.00 64.94 126 ASP A CA 1
ATOM 946 C C . ASP A 1 126 ? 13.168 -4.320 -4.156 1.00 64.94 126 ASP A C 1
ATOM 948 O O . ASP A 1 126 ? 12.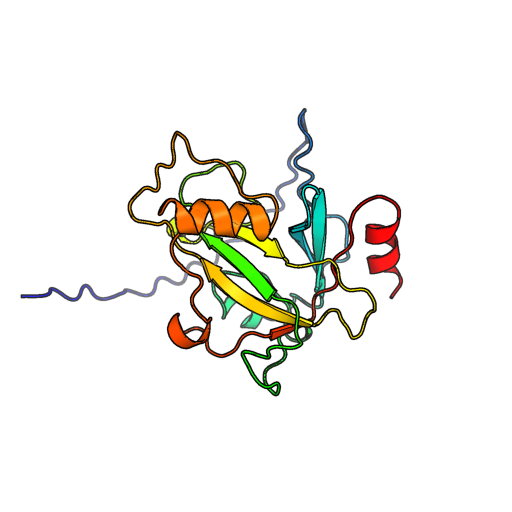294 -4.476 -3.303 1.00 64.94 126 ASP A O 1
ATOM 952 N N . ASP A 1 127 ? 13.094 -3.348 -5.073 1.00 78.19 127 ASP A N 1
ATOM 953 C CA . ASP A 1 127 ? 12.003 -2.370 -5.215 1.00 78.19 127 ASP A CA 1
ATOM 954 C C . ASP A 1 127 ? 10.710 -2.982 -5.784 1.00 78.19 127 ASP A C 1
ATOM 956 O O . ASP A 1 127 ? 9.832 -2.260 -6.262 1.00 78.19 127 ASP A O 1
ATOM 960 N N . LEU A 1 128 ? 10.609 -4.314 -5.779 1.00 88.62 128 LEU A N 1
ATOM 961 C CA . LEU A 1 128 ? 9.431 -5.048 -6.205 1.00 88.62 128 LEU A CA 1
ATOM 962 C C . LEU A 1 128 ? 8.487 -5.289 -5.031 1.00 88.62 128 LEU A C 1
ATOM 964 O O . LEU A 1 128 ? 8.898 -5.850 -4.018 1.00 88.62 128 LEU A O 1
ATOM 968 N N . PHE A 1 129 ? 7.214 -4.940 -5.198 1.00 90.81 129 PHE A N 1
ATOM 969 C CA . PHE A 1 129 ? 6.183 -5.100 -4.177 1.00 90.81 129 PHE A CA 1
ATOM 970 C C . PHE A 1 129 ? 4.954 -5.799 -4.732 1.00 90.81 129 PHE A C 1
ATOM 972 O O . PHE A 1 129 ? 4.443 -5.406 -5.779 1.00 90.81 129 PHE A O 1
ATOM 979 N N . ASP A 1 130 ? 4.431 -6.778 -3.999 1.00 92.50 130 ASP A N 1
ATOM 980 C CA . ASP A 1 130 ? 3.092 -7.291 -4.273 1.00 92.50 130 ASP A CA 1
ATOM 981 C C . ASP A 1 130 ? 2.058 -6.335 -3.687 1.00 92.50 130 ASP A C 1
ATOM 983 O O . ASP A 1 130 ? 2.086 -6.023 -2.493 1.00 92.50 130 ASP A O 1
ATOM 987 N N . ALA A 1 131 ? 1.155 -5.843 -4.533 1.00 91.62 131 ALA A N 1
ATOM 988 C CA . ALA A 1 131 ? 0.113 -4.924 -4.109 1.00 91.62 131 ALA A CA 1
ATOM 989 C C . ALA A 1 131 ? -1.086 -5.680 -3.528 1.00 91.62 131 ALA A C 1
ATOM 991 O O . ALA A 1 131 ? -1.505 -6.710 -4.054 1.00 91.62 131 ALA A O 1
ATOM 992 N N . PHE A 1 132 ? -1.677 -5.139 -2.470 1.00 94.75 132 PHE A N 1
ATOM 993 C CA . PHE A 1 132 ? -2.889 -5.641 -1.835 1.00 94.75 132 PHE A CA 1
ATOM 994 C C . PHE A 1 132 ? -3.838 -4.490 -1.531 1.00 94.75 132 PHE A C 1
ATOM 996 O O . PHE A 1 132 ? -3.425 -3.344 -1.340 1.00 94.75 132 PHE A O 1
ATOM 1003 N N . ILE A 1 133 ? -5.121 -4.819 -1.434 1.00 93.81 133 ILE A N 1
ATOM 1004 C CA . ILE A 1 133 ? -6.177 -3.869 -1.098 1.00 93.81 133 ILE A CA 1
ATOM 1005 C C . ILE A 1 133 ? -6.704 -4.177 0.295 1.00 93.81 133 ILE A C 1
ATOM 1007 O O . ILE A 1 133 ? -6.952 -5.330 0.645 1.00 93.81 133 ILE A O 1
ATOM 1011 N N . VAL A 1 134 ? -6.904 -3.136 1.093 1.00 95.75 134 VAL A N 1
ATOM 1012 C CA . VAL A 1 134 ? -7.487 -3.231 2.428 1.00 95.75 134 VAL A CA 1
ATOM 1013 C C . VAL A 1 134 ? -8.686 -2.298 2.496 1.00 95.75 134 VAL A C 1
ATOM 1015 O O . VAL A 1 134 ? -8.555 -1.084 2.366 1.00 95.75 134 VAL A O 1
ATOM 1018 N N . ASN A 1 135 ? -9.862 -2.878 2.712 1.00 94.88 135 ASN A N 1
ATOM 1019 C CA . ASN A 1 135 ? -11.113 -2.136 2.833 1.00 94.88 135 ASN A CA 1
ATOM 1020 C C . ASN A 1 135 ? -11.430 -1.791 4.298 1.00 94.88 135 ASN A C 1
ATOM 1022 O O . ASN A 1 135 ? -10.905 -2.437 5.214 1.00 94.88 135 ASN A O 1
ATOM 1026 N N . PRO A 1 136 ? -12.340 -0.833 4.549 1.00 94.69 136 PRO A N 1
ATOM 1027 C CA . PRO A 1 136 ? -12.925 -0.633 5.869 1.00 94.69 136 PRO A CA 1
ATOM 1028 C C . PRO A 1 136 ? -13.547 -1.925 6.420 1.00 94.69 136 PRO A C 1
ATOM 1030 O O . PRO A 1 136 ? -14.221 -2.666 5.703 1.00 94.69 136 PRO A O 1
ATOM 1033 N N . GLY A 1 137 ? -13.323 -2.198 7.704 1.00 96.38 137 GLY A N 1
ATOM 1034 C CA . GLY A 1 137 ? -13.924 -3.327 8.413 1.00 96.38 137 GLY A CA 1
ATOM 1035 C C . GLY A 1 137 ? -15.285 -2.987 9.038 1.00 96.38 137 GLY A C 1
ATOM 1036 O O . GLY A 1 137 ? -15.724 -1.836 9.005 1.00 96.38 137 GLY A O 1
ATOM 1037 N N . PRO A 1 138 ? -15.963 -3.967 9.665 1.00 97.19 138 PRO A N 1
ATOM 1038 C CA . PRO A 1 138 ? -17.280 -3.766 10.281 1.00 97.19 138 PRO A CA 1
ATOM 1039 C C . PRO A 1 138 ? -17.293 -2.754 11.440 1.00 97.19 138 PRO A C 1
ATOM 1041 O O . PRO A 1 138 ? -18.340 -2.183 11.732 1.00 97.19 138 PRO A O 1
ATOM 1044 N N . ASN A 1 139 ? -16.150 -2.516 12.091 1.00 97.00 139 ASN A N 1
ATOM 1045 C CA . ASN A 1 139 ? -16.004 -1.551 13.185 1.00 97.00 139 ASN A CA 1
ATOM 1046 C C . ASN A 1 139 ? -15.366 -0.230 12.727 1.00 97.00 139 ASN A C 1
ATOM 1048 O O . ASN A 1 139 ? -14.970 0.586 13.564 1.00 97.00 139 ASN A O 1
ATOM 1052 N N . TYR A 1 140 ? -15.212 -0.018 11.417 1.00 94.38 140 TYR A N 1
ATOM 1053 C CA . TYR A 1 140 ? -14.687 1.233 10.890 1.00 94.38 140 TYR A CA 1
ATOM 1054 C C . TYR A 1 140 ? -15.602 2.411 11.247 1.00 94.38 140 TYR A C 1
ATOM 1056 O O . TYR A 1 140 ? -16.820 2.356 11.083 1.00 94.38 140 TYR A O 1
ATOM 1064 N N . ASN A 1 141 ? -15.000 3.510 11.696 1.00 91.50 141 ASN A N 1
ATOM 1065 C CA . ASN A 1 141 ? -15.688 4.775 11.915 1.00 91.50 141 ASN A CA 1
ATOM 1066 C C . ASN A 1 141 ? -14.779 5.921 11.471 1.00 91.50 141 ASN A C 1
ATOM 1068 O O . ASN A 1 141 ? -13.771 6.193 12.126 1.00 91.50 141 ASN A O 1
ATOM 1072 N N . ALA A 1 142 ? -15.170 6.606 10.395 1.00 87.81 142 ALA A N 1
ATOM 1073 C CA . ALA A 1 142 ? -14.395 7.685 9.789 1.00 87.81 142 ALA A CA 1
ATOM 1074 C C . ALA A 1 142 ? -14.038 8.808 10.781 1.00 87.81 142 ALA A C 1
ATOM 1076 O O . ALA A 1 142 ? -12.917 9.305 10.764 1.00 87.81 142 ALA A O 1
ATOM 1077 N N . ALA A 1 143 ? -14.943 9.165 11.699 1.00 88.25 143 ALA A N 1
ATOM 1078 C CA . ALA A 1 143 ? -14.739 10.278 12.631 1.00 88.25 143 ALA A CA 1
ATOM 1079 C C . ALA A 1 143 ? -13.667 9.998 13.698 1.00 88.25 143 ALA A C 1
ATOM 1081 O O . ALA A 1 143 ? -13.101 10.925 14.275 1.00 88.25 143 ALA A O 1
ATOM 1082 N N . THR A 1 144 ? -13.400 8.724 13.989 1.00 89.56 144 THR A N 1
ATOM 1083 C CA . THR A 1 144 ? -12.439 8.299 15.021 1.00 89.56 144 THR A CA 1
ATOM 1084 C C . THR A 1 144 ? -11.268 7.507 14.456 1.00 89.56 144 THR A C 1
ATOM 1086 O O . THR A 1 144 ? -10.407 7.055 15.216 1.00 89.56 144 THR A O 1
ATOM 1089 N N . TYR A 1 145 ? -11.257 7.288 13.142 1.00 90.50 145 TYR A N 1
ATOM 1090 C CA . TYR A 1 145 ? -10.261 6.467 12.485 1.00 90.50 145 TYR A CA 1
ATOM 1091 C C . TYR A 1 145 ? -8.869 7.090 12.619 1.00 90.50 145 TYR A C 1
ATO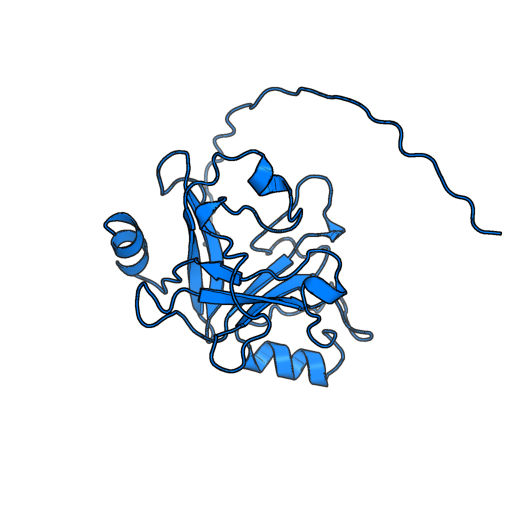M 1093 O O . TYR A 1 145 ? -8.685 8.301 12.502 1.00 90.50 145 TYR A O 1
ATOM 1101 N N . LYS A 1 146 ? -7.872 6.238 12.862 1.00 91.00 146 LYS A N 1
ATOM 1102 C CA . LYS A 1 146 ? -6.464 6.627 12.909 1.00 91.00 146 LYS A CA 1
ATOM 1103 C C . LYS A 1 146 ? -5.717 5.851 11.841 1.00 91.00 146 LYS A C 1
ATOM 1105 O O . LYS A 1 146 ? -5.751 4.624 11.847 1.00 91.00 146 LYS A O 1
ATOM 1110 N N . ILE A 1 147 ? -5.018 6.573 10.974 1.00 90.50 147 ILE A N 1
ATOM 1111 C CA . ILE A 1 147 ? -4.163 5.999 9.933 1.00 90.50 147 ILE A CA 1
ATOM 1112 C C . ILE A 1 147 ? -3.126 5.070 10.574 1.00 90.50 147 ILE A C 1
ATOM 1114 O O . ILE A 1 147 ? -2.425 5.476 11.505 1.00 90.50 147 ILE A O 1
ATOM 1118 N N . ALA A 1 148 ? -3.033 3.837 10.072 1.00 92.06 148 ALA A N 1
ATOM 1119 C CA . ALA A 1 148 ? -1.943 2.929 10.415 1.00 92.06 148 ALA A CA 1
ATOM 1120 C C . ALA A 1 148 ? -0.642 3.391 9.748 1.00 92.06 148 ALA A C 1
ATOM 1122 O O . ALA A 1 148 ? -0.594 3.589 8.537 1.00 92.06 148 ALA A O 1
ATOM 1123 N N . LYS A 1 149 ? 0.431 3.523 10.526 1.00 89.62 149 LYS A N 1
ATOM 1124 C CA . LYS A 1 149 ? 1.742 3.994 10.052 1.00 89.62 149 LYS A CA 1
ATOM 1125 C C . LYS A 1 149 ? 2.740 2.859 9.809 1.00 89.62 149 LYS A C 1
ATOM 1127 O O . LYS A 1 149 ? 3.915 3.085 9.511 1.00 89.62 149 LYS A O 1
ATOM 1132 N N . SER A 1 150 ? 2.286 1.620 9.963 1.00 91.44 150 SER A N 1
ATOM 1133 C CA . SER A 1 150 ? 3.056 0.410 9.698 1.00 91.44 150 SER A CA 1
ATOM 1134 C C . SER A 1 150 ? 2.134 -0.788 9.484 1.00 91.44 150 SER A C 1
ATOM 1136 O O . SER A 1 150 ? 0.987 -0.794 9.933 1.00 91.44 150 SER A O 1
ATOM 1138 N N . VAL A 1 151 ? 2.661 -1.851 8.871 1.00 94.00 151 VAL A N 1
ATOM 1139 C CA . VAL A 1 151 ? 1.937 -3.125 8.705 1.00 94.00 151 VAL A CA 1
ATOM 1140 C C . VAL A 1 151 ? 1.558 -3.739 10.055 1.00 94.00 151 VAL A C 1
ATOM 1142 O O . VAL A 1 151 ? 0.491 -4.329 10.203 1.00 94.00 151 VAL A O 1
ATOM 1145 N N . LYS A 1 152 ? 2.381 -3.532 11.091 1.00 95.25 152 LYS A N 1
ATOM 1146 C CA . LYS A 1 152 ? 2.052 -3.951 12.458 1.00 95.25 152 LYS A CA 1
ATOM 1147 C C . LYS A 1 152 ? 0.793 -3.248 12.974 1.00 95.25 152 LYS A C 1
ATOM 1149 O O . LYS A 1 152 ? -0.088 -3.915 13.506 1.00 95.25 152 LYS A O 1
ATOM 1154 N N . GLU A 1 153 ? 0.707 -1.926 12.830 1.00 95.44 153 GLU A N 1
ATOM 1155 C CA . GLU A 1 153 ? -0.481 -1.169 13.244 1.00 95.44 153 GLU A CA 1
ATOM 1156 C C . GLU A 1 153 ? -1.709 -1.535 12.408 1.00 95.44 153 GLU A C 1
ATOM 1158 O O . GLU A 1 153 ? -2.790 -1.715 12.966 1.00 95.44 153 GLU A O 1
ATOM 1163 N N . MET A 1 154 ? -1.537 -1.723 11.097 1.00 96.25 154 MET A N 1
ATOM 1164 C CA . MET A 1 154 ? -2.597 -2.186 10.201 1.00 96.25 154 MET A CA 1
ATOM 1165 C C . MET A 1 154 ? -3.159 -3.532 10.676 1.00 96.25 154 MET A C 1
ATOM 1167 O O . MET A 1 154 ? -4.365 -3.659 10.862 1.00 96.25 154 MET A O 1
ATOM 1171 N N . ASN A 1 155 ? -2.300 -4.507 10.983 1.00 97.25 155 ASN A N 1
ATOM 1172 C CA . ASN A 1 155 ? -2.724 -5.818 11.482 1.00 97.25 155 ASN A CA 1
ATOM 1173 C C . ASN A 1 155 ? -3.445 -5.741 12.838 1.00 97.25 155 ASN A C 1
ATOM 1175 O O . ASN A 1 155 ? -4.384 -6.501 13.077 1.00 97.25 155 ASN A O 1
ATOM 1179 N N . VAL A 1 156 ? -3.067 -4.804 13.714 1.00 97.81 156 VAL A N 1
ATOM 1180 C CA . VAL A 1 156 ? -3.815 -4.537 14.957 1.00 97.81 156 VAL A CA 1
ATOM 1181 C C . VAL A 1 156 ? -5.219 -4.007 14.648 1.00 97.81 156 VAL A C 1
ATOM 1183 O O . VAL A 1 156 ? -6.187 -4.440 15.271 1.00 97.81 156 VAL A O 1
ATOM 1186 N N . GLN A 1 157 ? -5.355 -3.106 13.673 1.00 97.56 157 GLN A N 1
ATOM 1187 C CA . GLN A 1 157 ? -6.657 -2.585 13.247 1.00 97.56 157 GLN A CA 1
ATOM 1188 C C . GLN A 1 157 ? -7.523 -3.653 12.567 1.00 97.56 157 GLN A C 1
ATOM 1190 O O . GLN A 1 157 ? -8.732 -3.683 12.798 1.00 97.56 157 GLN A O 1
ATOM 1195 N N . ILE A 1 158 ? -6.915 -4.558 11.793 1.00 98.19 158 ILE A N 1
ATOM 1196 C CA . ILE A 1 158 ? -7.594 -5.717 11.198 1.00 98.19 158 ILE A CA 1
ATOM 1197 C C . ILE A 1 158 ? -8.131 -6.637 12.296 1.00 98.19 158 ILE A C 1
ATOM 1199 O O . ILE A 1 158 ? -9.310 -6.983 12.297 1.00 98.19 158 ILE A O 1
ATOM 1203 N N . ALA A 1 159 ? -7.302 -6.978 13.286 1.00 98.25 159 ALA A N 1
ATOM 1204 C CA . ALA A 1 159 ? -7.720 -7.812 14.413 1.00 98.25 159 ALA A CA 1
ATOM 1205 C C . ALA A 1 159 ? -8.846 -7.169 15.247 1.00 98.25 159 ALA A C 1
ATOM 1207 O O . ALA A 1 159 ? -9.685 -7.873 15.804 1.00 98.25 159 ALA A O 1
ATOM 1208 N N . ALA A 1 160 ? -8.891 -5.835 15.310 1.00 98.00 160 ALA A N 1
ATOM 1209 C CA . ALA A 1 160 ? -9.968 -5.079 15.947 1.00 98.00 160 ALA A CA 1
ATOM 1210 C C . ALA A 1 160 ? -11.232 -4.932 15.071 1.00 98.00 160 ALA A C 1
ATOM 1212 O O . ALA A 1 160 ? -12.217 -4.332 15.510 1.00 98.00 160 ALA A O 1
ATOM 1213 N N . GLY A 1 161 ? -11.220 -5.435 13.833 1.00 97.62 161 GLY A N 1
ATOM 1214 C CA . GLY A 1 161 ? -12.307 -5.288 12.862 1.00 97.62 161 GLY A CA 1
ATOM 1215 C C . GLY A 1 161 ? -12.488 -3.863 12.332 1.00 97.62 161 GLY A C 1
ATOM 1216 O O . GLY A 1 161 ? -13.519 -3.569 11.733 1.00 97.62 161 GLY A O 1
ATOM 1217 N N . ILE A 1 162 ? -11.528 -2.964 12.572 1.00 96.94 162 ILE A N 1
ATOM 1218 C CA . ILE A 1 162 ? -11.539 -1.588 12.050 1.00 96.94 162 ILE A CA 1
ATOM 1219 C C . ILE A 1 162 ? -11.205 -1.599 10.556 1.00 96.94 162 ILE A C 1
ATOM 1221 O O . ILE A 1 162 ? -11.817 -0.871 9.782 1.00 96.94 162 ILE A O 1
ATOM 1225 N N . LEU A 1 163 ? -10.257 -2.441 10.153 1.00 96.94 163 LEU A N 1
ATOM 1226 C CA . LEU A 1 163 ? -9.939 -2.732 8.757 1.00 96.94 163 LEU A CA 1
ATOM 1227 C C . LEU A 1 163 ? -10.346 -4.177 8.437 1.00 96.94 163 LEU A C 1
ATOM 1229 O O . LEU A 1 163 ? -10.388 -5.027 9.328 1.00 96.94 163 LEU A O 1
ATOM 1233 N N . ALA A 1 164 ? -10.666 -4.457 7.179 1.00 97.75 164 ALA A N 1
ATOM 1234 C CA . ALA A 1 164 ? -10.875 -5.813 6.683 1.00 97.75 164 ALA A CA 1
ATOM 1235 C C . ALA A 1 164 ? -9.530 -6.515 6.422 1.00 97.75 164 ALA A C 1
ATOM 1237 O O . ALA A 1 164 ? -8.486 -5.871 6.348 1.00 97.75 164 ALA A O 1
ATOM 1238 N N . ALA A 1 165 ? -9.545 -7.841 6.266 1.00 97.50 165 ALA A N 1
ATOM 1239 C CA . ALA A 1 165 ? -8.351 -8.566 5.833 1.00 97.50 165 ALA A CA 1
ATOM 1240 C C . ALA A 1 165 ? -7.899 -8.094 4.432 1.00 97.50 165 ALA A C 1
ATOM 1242 O O . ALA A 1 165 ? -8.764 -7.745 3.620 1.00 97.50 165 ALA A O 1
ATOM 1243 N N . PRO A 1 166 ? -6.584 -8.098 4.130 1.00 97.12 166 PRO A N 1
ATOM 1244 C CA . PRO A 1 166 ? -6.097 -7.757 2.803 1.00 97.12 166 PRO A CA 1
ATOM 1245 C C . PRO A 1 166 ? -6.662 -8.714 1.754 1.00 97.12 166 PRO A C 1
ATOM 1247 O O . PRO A 1 166 ? -6.716 -9.925 1.976 1.00 97.12 166 PRO A O 1
ATOM 1250 N N . VAL A 1 167 ? -7.051 -8.166 0.609 1.00 95.75 167 VAL A N 1
ATOM 1251 C CA . VAL A 1 167 ? -7.448 -8.925 -0.577 1.00 95.75 167 VAL A CA 1
ATOM 1252 C C . VAL A 1 167 ? -6.397 -8.752 -1.661 1.00 95.75 167 VAL A C 1
ATOM 1254 O O . VAL A 1 167 ? -5.758 -7.699 -1.763 1.00 95.75 167 VAL A O 1
ATOM 1257 N N . THR A 1 168 ? -6.204 -9.794 -2.465 1.00 93.00 168 THR A N 1
ATOM 1258 C CA . THR A 1 168 ? -5.324 -9.694 -3.628 1.00 93.00 168 THR A CA 1
ATOM 1259 C C . THR A 1 168 ? -5.946 -8.763 -4.670 1.00 93.00 168 THR A C 1
ATOM 1261 O O . THR A 1 168 ? -7.169 -8.617 -4.752 1.00 93.00 168 THR A O 1
ATOM 1264 N N . THR A 1 169 ? -5.122 -8.145 -5.509 1.00 88.12 169 THR A N 1
ATOM 1265 C CA . THR A 1 169 ? -5.614 -7.327 -6.627 1.00 88.12 169 THR A CA 1
ATOM 1266 C C . THR A 1 169 ? -6.350 -8.173 -7.669 1.00 88.12 169 THR A C 1
ATOM 1268 O O . THR A 1 169 ? -7.253 -7.674 -8.337 1.00 88.12 169 THR A O 1
ATOM 1271 N N . VAL A 1 170 ? -6.048 -9.475 -7.755 1.00 88.31 170 VAL A N 1
ATOM 1272 C CA . VAL A 1 170 ? -6.796 -10.440 -8.576 1.00 88.31 170 VAL A CA 1
ATOM 1273 C C . VAL A 1 170 ? -8.225 -10.598 -8.058 1.00 88.31 170 VAL A C 1
ATOM 1275 O O . VAL A 1 170 ? -9.166 -10.466 -8.839 1.00 88.31 170 VAL A O 1
ATOM 1278 N N . ASP A 1 171 ? -8.399 -10.810 -6.752 1.00 89.94 171 ASP A N 1
ATOM 1279 C CA . ASP A 1 171 ? -9.725 -10.945 -6.130 1.00 89.94 171 ASP A CA 1
ATOM 1280 C C . ASP A 1 171 ? -10.543 -9.647 -6.223 1.00 89.94 171 ASP A C 1
ATOM 1282 O O . ASP A 1 171 ? -11.772 -9.682 -6.273 1.00 89.94 171 ASP A O 1
ATOM 1286 N N . ALA A 1 172 ? -9.863 -8.500 -6.289 1.00 85.06 172 ALA A N 1
ATOM 1287 C CA . ALA A 1 172 ? -10.473 -7.193 -6.519 1.00 85.06 172 ALA A CA 1
ATOM 1288 C C . ALA A 1 172 ? -10.795 -6.899 -8.000 1.00 85.06 172 ALA A C 1
ATOM 1290 O O . ALA A 1 172 ? -11.352 -5.846 -8.301 1.00 85.06 172 ALA A O 1
ATOM 1291 N N . GLY A 1 173 ? -10.465 -7.804 -8.931 1.00 84.19 173 GLY A N 1
ATOM 1292 C CA . GLY A 1 173 ? -10.748 -7.650 -10.362 1.00 84.19 173 GLY A CA 1
ATOM 1293 C C . GLY A 1 173 ? -9.738 -6.800 -11.143 1.00 84.19 173 GLY A C 1
ATOM 1294 O O . GLY A 1 173 ? -9.994 -6.481 -12.300 1.00 84.19 173 GLY A O 1
ATOM 1295 N N . LEU A 1 174 ? -8.592 -6.462 -10.545 1.00 78.81 174 LEU A N 1
ATOM 1296 C CA . LEU A 1 174 ? -7.529 -5.647 -11.153 1.00 78.81 174 LEU A CA 1
ATOM 1297 C C . LEU A 1 174 ? -6.421 -6.487 -11.818 1.00 78.81 174 LEU A C 1
ATOM 1299 O O . LEU A 1 174 ? -5.538 -5.949 -12.484 1.00 78.81 174 LEU A O 1
ATOM 1303 N N . GLY A 1 175 ? -6.456 -7.812 -11.643 1.00 83.94 175 GLY A N 1
ATOM 1304 C CA . GLY A 1 175 ? -5.384 -8.716 -12.071 1.00 83.94 175 GLY A CA 1
ATOM 1305 C C . GLY A 1 175 ? -4.184 -8.711 -11.111 1.00 83.94 175 GLY A C 1
ATOM 1306 O O . GLY A 1 175 ? -4.229 -8.049 -10.074 1.00 83.94 175 GLY A O 1
ATOM 1307 N N . PRO A 1 176 ? -3.121 -9.488 -11.391 1.00 86.88 176 PRO A N 1
ATOM 1308 C CA . PRO A 1 176 ? -1.926 -9.508 -10.551 1.00 86.88 176 PRO A CA 1
ATOM 1309 C C . PRO A 1 176 ? -1.163 -8.189 -10.698 1.00 86.88 176 PRO A C 1
ATOM 1311 O O . PRO A 1 176 ? -0.809 -7.796 -11.811 1.00 86.88 176 PRO A O 1
ATOM 1314 N N . VAL A 1 177 ? -0.915 -7.507 -9.580 1.00 86.44 177 VAL A N 1
ATOM 1315 C CA . VAL A 1 177 ? -0.205 -6.224 -9.566 1.00 86.44 177 VAL A CA 1
ATOM 1316 C C . VAL A 1 177 ? 1.058 -6.355 -8.733 1.00 86.44 177 VAL A C 1
ATOM 1318 O O . VAL A 1 177 ? 1.014 -6.496 -7.509 1.00 86.44 177 VAL A O 1
ATOM 1321 N N . VAL A 1 178 ? 2.188 -6.273 -9.430 1.00 89.31 178 VAL A N 1
ATOM 1322 C CA . VAL A 1 178 ? 3.519 -6.202 -8.838 1.00 89.31 178 VAL A CA 1
ATOM 1323 C C . VAL A 1 178 ? 4.122 -4.863 -9.220 1.00 89.31 178 VAL A C 1
ATOM 1325 O O . VAL A 1 178 ? 4.335 -4.604 -10.406 1.00 89.31 178 VAL A O 1
ATOM 1328 N N . PHE A 1 179 ? 4.397 -4.015 -8.236 1.00 87.38 179 PHE A N 1
ATOM 1329 C CA . PHE A 1 179 ? 5.023 -2.724 -8.481 1.00 87.38 179 PHE A CA 1
ATOM 1330 C C . PHE A 1 179 ? 6.534 -2.837 -8.494 1.00 87.38 179 PHE A C 1
ATOM 1332 O O . PHE A 1 179 ? 7.090 -3.448 -7.597 1.00 87.38 179 PHE A O 1
ATOM 1339 N N . HIS A 1 180 ? 7.194 -2.193 -9.453 1.00 87.38 180 HIS A N 1
ATOM 1340 C CA . HIS A 1 180 ? 8.584 -1.765 -9.348 1.00 87.38 180 HIS A CA 1
ATOM 1341 C C . HIS A 1 180 ? 8.602 -0.275 -9.030 1.00 87.38 180 HIS A C 1
ATOM 1343 O O . HIS A 1 180 ? 8.365 0.559 -9.907 1.00 87.38 180 HIS A O 1
ATOM 1349 N N . ALA A 1 181 ? 8.802 0.039 -7.755 1.00 84.00 181 ALA A N 1
ATOM 1350 C CA . ALA A 1 181 ? 8.634 1.386 -7.236 1.00 84.00 181 ALA A CA 1
ATOM 1351 C C . ALA A 1 181 ? 9.519 1.590 -5.995 1.00 84.00 181 ALA A C 1
ATOM 1353 O O . ALA A 1 181 ? 9.151 1.182 -4.888 1.00 84.00 181 ALA A O 1
ATOM 1354 N N . PRO A 1 182 ? 10.703 2.199 -6.172 1.00 85.06 182 PRO A N 1
ATOM 1355 C CA . PRO A 1 182 ? 11.632 2.456 -5.082 1.00 85.06 182 PRO A CA 1
ATOM 1356 C C . PRO A 1 182 ? 10.997 3.269 -3.950 1.00 85.06 182 PRO A C 1
ATOM 1358 O O . PRO A 1 182 ? 10.269 4.231 -4.206 1.00 85.06 182 PRO A O 1
ATOM 1361 N N . ILE A 1 183 ? 11.318 2.927 -2.696 1.00 84.81 183 ILE A N 1
ATOM 1362 C CA . ILE A 1 183 ? 10.851 3.657 -1.505 1.00 84.81 183 ILE A CA 1
ATOM 1363 C C . ILE A 1 183 ? 12.034 4.290 -0.770 1.00 84.81 183 ILE A C 1
ATOM 1365 O O . ILE A 1 183 ? 12.921 3.582 -0.294 1.00 84.81 183 ILE A O 1
ATOM 1369 N N . ALA A 1 184 ? 11.995 5.609 -0.567 1.00 81.56 184 ALA A N 1
ATOM 1370 C CA . ALA A 1 184 ? 13.008 6.351 0.182 1.00 81.56 184 ALA A CA 1
ATOM 1371 C C . ALA A 1 184 ? 12.433 7.067 1.413 1.00 81.56 184 ALA A C 1
ATOM 1373 O O . ALA A 1 184 ? 11.451 7.809 1.338 1.00 81.56 184 ALA A O 1
ATOM 1374 N N . CYS A 1 185 ? 13.086 6.883 2.565 1.00 75.00 185 CYS A N 1
ATOM 1375 C CA . CYS A 1 185 ? 12.650 7.413 3.858 1.00 75.00 185 CYS A CA 1
ATOM 1376 C C . CYS A 1 185 ? 13.610 8.496 4.393 1.00 75.00 185 CYS A C 1
ATOM 1378 O O . CYS A 1 185 ? 14.588 8.176 5.069 1.00 75.00 185 CYS A O 1
ATOM 1380 N N . GLY A 1 186 ? 13.289 9.775 4.162 1.00 62.81 186 GLY A N 1
ATOM 1381 C CA . GLY A 1 186 ? 13.993 10.946 4.719 1.00 62.81 186 GLY A CA 1
ATOM 1382 C C . GLY A 1 186 ? 15.248 11.421 3.958 1.00 62.81 186 GLY A C 1
ATOM 1383 O O . GLY A 1 186 ? 15.817 10.695 3.148 1.00 62.81 186 GLY A O 1
ATOM 1384 N N . GLY A 1 187 ? 15.694 12.654 4.255 1.00 59.72 187 GLY A N 1
ATOM 1385 C CA . GLY A 1 187 ? 16.986 13.228 3.830 1.00 59.72 187 GLY A CA 1
ATOM 1386 C C . GLY A 1 187 ? 17.270 13.200 2.320 1.00 59.72 187 GLY A C 1
ATOM 1387 O O . GLY A 1 187 ? 16.371 13.419 1.512 1.00 59.72 187 GLY A O 1
ATOM 1388 N N . ASN A 1 188 ? 18.530 12.907 1.968 1.00 48.81 188 ASN A N 1
ATOM 1389 C CA . ASN A 1 188 ? 19.021 12.748 0.592 1.00 48.81 188 ASN A CA 1
ATOM 1390 C C . ASN A 1 188 ? 18.428 11.530 -0.138 1.00 48.81 188 ASN A C 1
ATOM 1392 O O . ASN A 1 188 ? 18.599 11.427 -1.340 1.00 48.81 188 ASN A O 1
ATOM 1396 N N . GLY A 1 189 ? 17.702 10.625 0.530 1.00 54.75 189 GLY A N 1
ATOM 1397 C CA . GLY A 1 189 ? 17.173 9.425 -0.125 1.00 54.75 189 GLY A CA 1
ATOM 1398 C C . GLY A 1 189 ? 16.203 9.748 -1.266 1.00 54.75 189 GLY A C 1
ATOM 1399 O O . GLY A 1 189 ? 16.197 9.062 -2.276 1.00 54.75 189 GLY A O 1
ATOM 1400 N N . LEU A 1 190 ? 15.432 10.835 -1.150 1.00 55.12 190 LEU A N 1
ATOM 1401 C CA . LEU A 1 190 ? 14.574 11.314 -2.242 1.00 55.12 190 LEU A CA 1
ATOM 1402 C C . LEU A 1 190 ? 15.370 11.945 -3.393 1.00 55.12 190 LEU A C 1
ATOM 1404 O O . LEU A 1 190 ? 14.924 11.868 -4.530 1.00 55.12 190 LEU A O 1
ATOM 1408 N N . SER A 1 191 ? 16.528 12.558 -3.116 1.00 53.78 191 SER A N 1
ATOM 1409 C CA . SER A 1 191 ? 17.451 13.037 -4.156 1.00 53.78 191 SER A CA 1
ATOM 1410 C C . SER A 1 191 ? 18.298 11.911 -4.753 1.00 53.78 191 SER A C 1
ATOM 1412 O O . SER A 1 191 ? 18.705 12.000 -5.903 1.00 53.78 191 SER A O 1
ATOM 1414 N N . ASP A 1 192 ? 18.533 10.829 -4.016 1.00 54.50 192 ASP A N 1
ATOM 1415 C CA . ASP A 1 192 ? 19.210 9.634 -4.521 1.00 54.50 192 ASP A CA 1
ATOM 1416 C C . ASP A 1 192 ? 18.292 8.900 -5.513 1.00 54.50 192 ASP A C 1
ATOM 1418 O O . ASP A 1 192 ? 18.747 8.499 -6.578 1.00 54.50 192 ASP A O 1
ATOM 1422 N N . LEU A 1 193 ? 16.971 8.895 -5.267 1.00 57.38 193 LEU A N 1
ATOM 1423 C CA . LEU A 1 193 ? 15.969 8.459 -6.251 1.00 57.38 193 LEU A CA 1
ATOM 1424 C C . LEU A 1 193 ? 15.980 9.265 -7.568 1.00 57.38 193 LEU A C 1
ATOM 1426 O O . LEU A 1 193 ? 15.404 8.804 -8.548 1.00 57.38 193 LEU A O 1
ATOM 1430 N N . GLN A 1 194 ? 16.597 10.454 -7.611 1.00 54.47 194 GLN A N 1
ATOM 1431 C CA . GLN A 1 194 ? 16.678 11.295 -8.819 1.00 54.47 194 GLN A CA 1
ATOM 1432 C C . GLN A 1 194 ? 17.851 10.936 -9.735 1.00 54.47 194 GLN A C 1
ATOM 1434 O O . GLN A 1 194 ? 17.810 11.285 -10.913 1.00 54.47 194 GLN A O 1
ATOM 1439 N N . ASN A 1 195 ? 18.909 10.329 -9.191 1.00 51.75 195 ASN A N 1
ATOM 1440 C CA . ASN A 1 195 ? 20.188 10.158 -9.890 1.00 51.75 195 ASN A CA 1
ATOM 1441 C C . ASN A 1 195 ? 20.424 8.732 -10.416 1.00 51.75 195 ASN A C 1
ATOM 1443 O O . ASN A 1 195 ? 21.370 8.538 -11.180 1.00 51.75 195 ASN A O 1
ATOM 1447 N N . ASP A 1 196 ? 19.569 7.783 -10.025 1.00 47.81 196 ASP A N 1
ATOM 1448 C CA . ASP A 1 196 ? 19.474 6.425 -10.584 1.00 47.81 196 ASP A CA 1
ATOM 1449 C C . ASP A 1 196 ? 18.426 6.364 -11.702 1.00 47.81 196 ASP A C 1
ATOM 1451 O O . ASP A 1 196 ? 18.657 5.672 -12.717 1.00 47.81 196 ASP A O 1
#

Sequence (196 aa):
MLSLLALTTACATDDLGTSTSAATGGANVSYYELFGADNVIESVMVKDRTCGMLFRNVTDPDADTLAIWTVGVDSIKRDLAYPDADRPNFYAIFVPSNPTLNHTVAGFEQLDHYHVADRASQSATDDLFDAFIVNPGPNYNAATYKIAKSVKEMNVQIAAGILAAPVTTVDAGLGPVVFHAPIACGGNGLSDLQND

Radius of gyration: 17.43 Å; chains: 1; bounding box: 56×44×39 Å

Secondary structure (DSSP, 8-state):
----PPPPP---------------SS----GGGSS-TT-EEEEEEETTEEEEEEEP-TTSGGGGGGSS----GGGB--SS-SS-TTSPEEEEEE-TT-TT-SB--TT-GGG-EEEEES---SSTTS-EEEEEEE-B-TT--TTT----SSHHHHHHHHHTTSBPPPEETTTTTS---EEE--EE-STTHHHHTTT-